Protein AF-A0A9W7FWW0-F1 (afdb_monomer_lite)

Sequence (247 aa):
SVRSSNPVSAFAKETQTLEAVELGQTMKAYEIFCKKDTPRSVEALRDRLKAEGADTRTQPPWTAEDEAALLEGVKAYGKDFATIREKCNLANRTESALVNRLRIIRKAEGADTHTQPPWTAEDEAALLEGVKAYGKDFATIREKCNLANRTEGALDKRLRTIRKAEGADTHTQPPWTAEDEAALLEGVKAHGRDFATIREKCNLANRTEGALREHFRQYEQQLRAAEPLKITESKNGRKVKTPSKFR

Organism: NCBI:txid722753

pLDDT: mean 76.87, std 18.89, range [39.78, 96.94]

Secondary structure (DSSP, 8-state):
------THHHHHHHHHHHHHHHHHHHHHHHHHHHHH----SHHHHHHHHHHTT--TT-PPPPPHHHHHHHHHHHHHHTT-HHHHHHHTT-TTS-HHHHHHHHHHHHHHTT--TT-PPPPPHHHHHHHHHHHHHHTT-HHHHHHHTT-TTS-HHHHHHHHHHHHHHTTTT---PPPPPHHHHHHHHHHHHHHTT-HHHHHHHTT-TTS-HHHHHHHHHHHHHHHHHHS-------TTS-----PPPP-

Structure (mmCIF, N/CA/C/O backbone):
data_AF-A0A9W7FWW0-F1
#
_entry.id   AF-A0A9W7FWW0-F1
#
loop_
_atom_site.group_PDB
_atom_site.id
_atom_site.type_symbol
_atom_site.label_atom_id
_atom_site.label_alt_id
_atom_site.label_comp_id
_atom_site.label_asym_id
_atom_site.label_entity_id
_atom_site.label_seq_id
_atom_site.pdbx_PDB_ins_code
_atom_site.Cartn_x
_atom_site.Cartn_y
_atom_site.Cartn_z
_atom_site.occupancy
_atom_site.B_iso_or_equiv
_atom_site.auth_seq_id
_atom_site.auth_comp_id
_atom_site.auth_asym_id
_atom_site.auth_atom_id
_atom_site.pdbx_PDB_model_num
ATOM 1 N N . SER A 1 1 ? -84.100 -25.876 -30.155 1.00 44.06 1 SER A N 1
ATOM 2 C CA . SER A 1 1 ? -82.664 -25.634 -30.394 1.00 44.06 1 SER A CA 1
ATOM 3 C C . SER A 1 1 ? -82.267 -24.393 -29.611 1.00 44.06 1 SER A C 1
ATOM 5 O O . SER A 1 1 ? -82.568 -23.293 -30.051 1.00 44.06 1 SER A O 1
ATOM 7 N N . VAL A 1 2 ? -81.738 -24.552 -28.393 1.00 39.78 2 VAL A N 1
ATOM 8 C CA . VAL A 1 2 ? -81.373 -23.425 -27.514 1.00 39.78 2 VAL A CA 1
ATOM 9 C C . VAL A 1 2 ? -79.854 -23.420 -27.389 1.00 39.78 2 VAL A C 1
ATOM 11 O O . VAL A 1 2 ? -79.272 -24.335 -26.812 1.00 39.78 2 VAL A O 1
ATOM 14 N N . ARG A 1 3 ? -79.210 -22.424 -28.009 1.00 46.12 3 ARG A N 1
ATOM 15 C CA . ARG A 1 3 ? -77.765 -22.194 -27.910 1.00 46.12 3 ARG A CA 1
ATOM 16 C C . ARG A 1 3 ? -77.460 -21.611 -26.531 1.00 46.12 3 ARG A C 1
ATOM 18 O O . ARG A 1 3 ? -77.860 -20.494 -26.226 1.00 46.12 3 ARG A O 1
ATOM 25 N N . SER A 1 4 ? -76.761 -22.398 -25.720 1.00 43.84 4 SER A N 1
ATOM 26 C CA . SER A 1 4 ? -76.124 -21.968 -24.477 1.00 43.84 4 SER A CA 1
ATOM 27 C C . SER A 1 4 ? -74.943 -21.052 -24.817 1.00 43.84 4 SER A C 1
ATOM 29 O O . SER A 1 4 ? -73.954 -21.492 -25.404 1.00 43.84 4 SER A O 1
ATOM 31 N N . SER A 1 5 ? -75.071 -19.764 -24.498 1.00 54.75 5 SER A N 1
ATOM 32 C CA . SER A 1 5 ? -73.968 -18.802 -24.538 1.00 54.75 5 SER A CA 1
ATOM 33 C C . SER A 1 5 ? -73.211 -18.890 -23.217 1.00 54.75 5 SER A C 1
ATOM 35 O O . SER A 1 5 ? -73.767 -18.605 -22.161 1.00 54.75 5 SER A O 1
ATOM 37 N N . ASN A 1 6 ? -71.958 -19.331 -23.286 1.00 48.44 6 ASN A N 1
ATOM 38 C CA . ASN A 1 6 ? -71.120 -19.640 -22.132 1.00 48.44 6 ASN A CA 1
ATOM 39 C C . ASN A 1 6 ? -70.490 -18.339 -21.563 1.00 48.44 6 ASN A C 1
ATOM 41 O O . ASN A 1 6 ? -69.655 -17.734 -22.242 1.00 48.44 6 ASN A O 1
ATOM 45 N N . PRO A 1 7 ? -70.861 -17.874 -20.353 1.00 53.06 7 PRO A N 1
ATOM 46 C CA . PRO A 1 7 ? -70.502 -16.542 -19.840 1.00 53.06 7 PRO A CA 1
ATOM 47 C C . PRO A 1 7 ? -69.049 -16.410 -19.345 1.00 53.06 7 PRO A C 1
ATOM 49 O O . PRO A 1 7 ? -68.573 -15.304 -19.101 1.00 53.06 7 PRO A O 1
ATOM 52 N N . VAL A 1 8 ? -68.305 -17.514 -19.243 1.00 50.22 8 VAL A N 1
ATOM 53 C CA . VAL A 1 8 ? -66.934 -17.530 -18.694 1.00 50.22 8 VAL A CA 1
ATOM 54 C C . VAL A 1 8 ? -65.907 -16.894 -19.650 1.00 50.22 8 VAL A C 1
ATOM 56 O O . VAL A 1 8 ? -64.879 -16.381 -19.218 1.00 50.22 8 VAL A O 1
ATOM 59 N N . SER A 1 9 ? -66.194 -16.846 -20.957 1.00 54.22 9 SER A N 1
ATOM 60 C CA . SER A 1 9 ? -65.271 -16.286 -21.960 1.00 54.22 9 SER A CA 1
ATOM 61 C C . SER A 1 9 ? -65.188 -14.753 -21.955 1.00 54.22 9 SER A C 1
ATOM 63 O O . SER A 1 9 ? -64.231 -14.218 -22.518 1.00 54.22 9 SER A O 1
ATOM 65 N N . ALA A 1 10 ? -66.179 -14.045 -21.408 1.00 51.38 10 ALA A N 1
ATOM 66 C CA . ALA A 1 10 ? -66.206 -12.581 -21.432 1.00 51.38 10 ALA A CA 1
ATOM 67 C C . ALA A 1 10 ? -65.317 -11.986 -20.326 1.00 51.38 10 ALA A C 1
ATOM 69 O O . ALA A 1 10 ? -64.488 -11.125 -20.608 1.00 51.38 10 ALA A O 1
ATOM 70 N N . PHE A 1 11 ? -65.391 -12.541 -19.113 1.00 45.25 11 PHE A N 1
ATOM 71 C CA . PHE A 1 11 ? -64.618 -12.076 -17.955 1.00 45.25 11 PHE A CA 1
ATOM 72 C C . PHE A 1 11 ? -63.101 -12.246 -18.119 1.00 45.25 11 PHE A C 1
ATOM 74 O O . PHE A 1 11 ? -62.342 -11.361 -17.740 1.00 45.25 11 PHE A O 1
ATOM 81 N N . ALA A 1 12 ? -62.645 -13.343 -18.734 1.00 49.69 12 ALA A N 1
ATOM 82 C CA . ALA A 1 12 ? -61.213 -13.578 -18.952 1.00 49.69 12 ALA A CA 1
ATOM 83 C C . ALA A 1 12 ? -60.585 -12.622 -19.986 1.00 49.69 12 ALA A C 1
ATOM 85 O O . ALA A 1 12 ? -59.380 -12.378 -19.957 1.00 49.69 12 ALA A O 1
ATOM 86 N N . LYS A 1 13 ? -61.389 -12.078 -20.910 1.00 50.12 13 LYS A N 1
ATOM 87 C CA . LYS A 1 13 ? -60.916 -11.084 -21.884 1.00 50.12 13 LYS A CA 1
ATOM 88 C C . LYS A 1 13 ? -60.823 -9.693 -21.261 1.00 50.12 13 LYS A C 1
ATOM 90 O O . LYS A 1 13 ? -59.904 -8.955 -21.590 1.00 50.12 13 LYS A O 1
ATOM 95 N N . GLU A 1 14 ? -61.730 -9.367 -20.345 1.00 49.19 14 GLU A N 1
ATOM 96 C CA . GLU A 1 14 ? -61.769 -8.073 -19.659 1.00 49.19 14 GLU A CA 1
ATOM 97 C C . GLU A 1 14 ? -60.595 -7.901 -18.675 1.00 49.19 14 GLU A C 1
ATOM 99 O O . GLU A 1 14 ? -59.970 -6.839 -18.629 1.00 49.19 14 GLU A O 1
ATOM 104 N N . THR A 1 15 ? -60.202 -8.968 -17.970 1.00 50.28 15 THR A N 1
ATOM 105 C CA . THR A 1 15 ? -59.041 -8.942 -17.062 1.00 50.28 15 THR A CA 1
ATOM 106 C C . THR A 1 15 ? -57.708 -8.825 -17.805 1.00 50.28 15 THR A C 1
ATOM 108 O O . THR A 1 15 ? -56.873 -8.009 -17.419 1.00 50.28 15 THR A O 1
ATOM 111 N N . GLN A 1 16 ? -57.528 -9.532 -18.929 1.00 48.66 16 GLN A N 1
ATOM 112 C CA . GLN A 1 16 ? -56.329 -9.384 -19.770 1.00 48.66 16 GLN A CA 1
ATOM 113 C C . GLN A 1 16 ? -56.185 -7.974 -20.360 1.00 48.66 16 GLN A C 1
ATOM 115 O O . GLN A 1 16 ? -55.068 -7.486 -20.533 1.00 48.66 16 GLN A O 1
ATOM 120 N N . THR A 1 17 ? -57.297 -7.295 -20.662 1.00 53.25 17 THR A N 1
ATOM 121 C CA . THR A 1 17 ? -57.245 -5.921 -21.176 1.00 53.25 17 THR A CA 1
ATOM 122 C C . THR A 1 17 ? -56.884 -4.889 -20.110 1.00 53.25 17 THR A C 1
ATOM 124 O O . THR A 1 17 ? -56.209 -3.915 -20.437 1.00 53.25 17 THR A O 1
ATOM 127 N N . LEU A 1 18 ? -57.268 -5.097 -18.846 1.00 49.38 18 LEU A N 1
ATOM 128 C CA . LEU A 1 18 ? -56.938 -4.178 -17.749 1.00 49.38 18 LEU A CA 1
ATOM 129 C C . LEU A 1 18 ? -55.457 -4.269 -17.348 1.00 49.38 18 LEU A C 1
ATOM 131 O O . LEU A 1 18 ? -54.797 -3.235 -17.250 1.00 49.38 18 LEU A O 1
ATOM 135 N N . GLU A 1 19 ? -54.902 -5.481 -17.243 1.00 56.16 19 GLU A N 1
ATOM 136 C CA . GLU A 1 19 ? -53.471 -5.676 -16.958 1.00 56.16 19 GLU A CA 1
ATOM 137 C C . GLU A 1 19 ? -52.578 -5.095 -18.069 1.00 56.16 19 GLU A C 1
ATOM 139 O O . GLU A 1 19 ? -51.555 -4.469 -17.792 1.00 56.16 19 GLU A O 1
ATOM 144 N N . ALA A 1 20 ? -52.983 -5.216 -19.339 1.00 54.00 20 ALA A N 1
ATOM 145 C CA . ALA A 1 20 ? -52.242 -4.644 -20.465 1.00 54.00 20 ALA A CA 1
ATOM 146 C C . ALA A 1 20 ? -52.258 -3.101 -20.481 1.00 54.00 20 ALA A C 1
ATOM 148 O O . ALA A 1 20 ? -51.288 -2.473 -20.919 1.00 54.00 20 ALA A O 1
ATOM 149 N N . VAL A 1 21 ? -53.334 -2.473 -19.992 1.00 56.44 21 VAL A N 1
ATOM 150 C CA . VAL A 1 21 ? -53.441 -1.009 -19.887 1.00 56.44 21 VAL A CA 1
ATOM 151 C C . VAL A 1 21 ? -52.584 -0.476 -18.736 1.00 56.44 21 VAL A C 1
ATOM 153 O O . VAL A 1 21 ? -51.873 0.511 -18.937 1.00 56.44 21 VAL A O 1
ATOM 156 N N . GLU A 1 22 ? -52.558 -1.143 -17.579 1.00 56.53 22 GLU A N 1
ATOM 157 C CA . GLU A 1 22 ? -51.654 -0.786 -16.474 1.00 56.53 22 GLU A CA 1
ATOM 158 C C . GLU A 1 22 ? -50.179 -0.997 -16.845 1.00 56.53 22 GLU A C 1
ATOM 160 O O . GLU A 1 22 ? -49.341 -0.125 -16.587 1.00 56.53 22 GLU A O 1
ATOM 165 N N . LEU A 1 23 ? -49.844 -2.087 -17.546 1.00 52.16 23 LEU A N 1
ATOM 166 C CA . LEU A 1 23 ? -48.480 -2.314 -18.035 1.00 52.16 23 LEU A CA 1
ATOM 167 C C . LEU A 1 23 ? -48.062 -1.248 -19.068 1.00 52.16 23 LEU A C 1
ATOM 169 O O . LEU A 1 23 ? -46.930 -0.768 -19.072 1.00 52.16 23 LEU A O 1
ATOM 173 N N . GLY A 1 24 ? -48.990 -0.819 -19.928 1.00 52.41 24 GLY A N 1
ATOM 174 C CA . GLY A 1 24 ? -48.755 0.247 -20.903 1.00 52.41 24 GLY A CA 1
ATOM 175 C C . GLY A 1 24 ? -48.581 1.634 -20.271 1.00 52.41 24 GLY A C 1
ATOM 176 O O . GLY A 1 24 ? -47.770 2.436 -20.745 1.00 52.41 24 GLY A O 1
ATOM 177 N N . GLN A 1 25 ? -49.311 1.929 -19.192 1.00 56.41 25 GLN A N 1
ATOM 178 C CA . GLN A 1 25 ? -49.183 3.185 -18.445 1.00 56.41 25 GLN A CA 1
ATOM 179 C C . GLN A 1 25 ? -47.896 3.227 -17.612 1.00 56.41 25 GLN A C 1
ATOM 181 O O . GLN A 1 25 ? -47.203 4.247 -17.616 1.00 56.41 25 GLN A O 1
ATOM 186 N N . THR A 1 26 ? -47.519 2.115 -16.977 1.00 56.50 26 THR A N 1
ATOM 187 C CA . THR A 1 26 ? -46.261 1.995 -16.220 1.00 56.50 26 THR A CA 1
ATOM 188 C C . THR A 1 26 ? -45.039 2.068 -17.133 1.00 56.50 26 THR A C 1
ATOM 190 O O . THR A 1 26 ? -44.098 2.799 -16.829 1.00 56.50 26 THR A O 1
ATOM 193 N N . MET A 1 27 ? -45.079 1.431 -18.308 1.00 54.38 27 MET A N 1
ATOM 194 C CA . MET A 1 27 ? -44.017 1.536 -19.316 1.00 54.38 27 MET A CA 1
ATOM 195 C C . MET A 1 27 ? -43.871 2.960 -19.863 1.00 54.38 27 MET A C 1
ATOM 197 O O . MET A 1 27 ? -42.748 3.440 -19.993 1.00 54.38 27 MET A O 1
ATOM 201 N N . LYS A 1 28 ? -44.972 3.685 -20.123 1.00 56.28 28 LYS A N 1
ATOM 202 C CA . LYS A 1 28 ? -44.910 5.102 -20.536 1.00 56.28 28 LYS A CA 1
ATOM 203 C C . LYS A 1 28 ? -44.373 6.011 -19.429 1.00 56.28 28 LYS A C 1
ATOM 205 O O . LYS A 1 28 ? -43.606 6.923 -19.726 1.00 56.28 28 LYS A O 1
ATOM 210 N N . ALA A 1 29 ? -44.725 5.762 -18.167 1.00 52.25 29 ALA A N 1
ATOM 211 C CA . ALA A 1 29 ? -44.153 6.484 -17.032 1.00 52.25 29 ALA A CA 1
ATOM 212 C C . ALA A 1 29 ? -42.642 6.219 -16.897 1.00 52.25 29 ALA A C 1
ATOM 214 O O . ALA A 1 29 ? -41.872 7.160 -16.707 1.00 52.25 29 ALA A O 1
ATOM 215 N N . TYR A 1 30 ? -42.209 4.969 -17.093 1.00 49.16 30 TYR A N 1
ATOM 216 C CA . TYR A 1 30 ? -40.797 4.583 -17.091 1.00 49.16 30 TYR A CA 1
ATOM 217 C C . TYR A 1 30 ? -40.032 5.197 -18.273 1.00 49.16 30 TYR A C 1
ATOM 219 O O . TYR A 1 30 ? -38.926 5.701 -18.109 1.00 49.16 30 TYR A O 1
ATOM 227 N N . GLU A 1 31 ? -40.639 5.259 -19.460 1.00 51.91 31 GLU A N 1
ATOM 228 C CA . GLU A 1 31 ? -40.035 5.886 -20.638 1.00 51.91 31 GLU A CA 1
ATOM 229 C C . GLU A 1 31 ? -39.907 7.411 -20.487 1.00 51.91 31 GLU A C 1
ATOM 231 O O . GLU A 1 31 ? -38.919 7.997 -20.927 1.00 51.91 31 GLU A O 1
ATOM 236 N N . ILE A 1 32 ? -40.874 8.064 -19.831 1.00 53.66 32 ILE A N 1
ATOM 237 C CA . ILE A 1 32 ? -40.813 9.493 -19.487 1.00 53.66 32 ILE A CA 1
ATOM 238 C C . ILE A 1 32 ? -39.744 9.748 -18.415 1.00 53.66 32 ILE A C 1
ATOM 240 O O . ILE A 1 32 ? -38.994 10.716 -18.542 1.00 53.66 32 ILE A O 1
ATOM 244 N N . PHE A 1 33 ? -39.628 8.872 -17.412 1.00 46.28 33 PHE A N 1
ATOM 245 C CA . PHE A 1 33 ? -38.584 8.922 -16.386 1.00 46.28 33 PHE A CA 1
ATOM 246 C C . PHE A 1 33 ? -37.187 8.766 -17.009 1.00 46.28 33 PHE A C 1
ATOM 248 O O . PHE A 1 33 ? -36.323 9.622 -16.832 1.00 46.28 33 PHE A O 1
ATOM 255 N N . CYS A 1 34 ? -36.993 7.763 -17.867 1.00 53.69 34 CYS A N 1
ATOM 256 C CA . CYS A 1 34 ? -35.723 7.530 -18.551 1.00 53.69 34 CYS A CA 1
ATOM 257 C C . CYS A 1 34 ? -35.383 8.591 -19.613 1.00 53.69 34 CYS A C 1
ATOM 259 O O . CYS A 1 3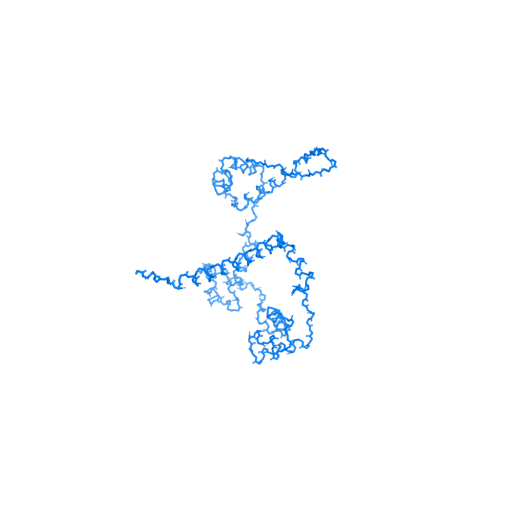4 ? -34.204 8.808 -19.880 1.00 53.69 34 CYS A O 1
ATOM 261 N N . LYS A 1 35 ? -36.367 9.264 -20.232 1.00 52.84 35 LYS A N 1
ATOM 262 C CA . LYS A 1 35 ? -36.116 10.336 -21.219 1.00 52.84 35 LYS A CA 1
ATOM 263 C C . LYS A 1 35 ? -35.897 11.714 -20.585 1.00 52.84 35 LYS A C 1
ATOM 265 O O . LYS A 1 35 ? -35.229 12.538 -21.209 1.00 52.84 35 LYS A O 1
ATOM 270 N N . LYS A 1 36 ? -36.432 11.984 -19.386 1.00 51.81 36 LYS A N 1
ATOM 271 C CA . LYS A 1 36 ? -36.223 13.261 -18.672 1.00 51.81 36 LYS A CA 1
ATOM 272 C C . LYS A 1 36 ? -34.999 13.257 -17.752 1.00 51.81 36 LYS A C 1
ATOM 274 O O . LYS A 1 36 ? -34.368 14.301 -17.631 1.00 51.81 36 LYS A O 1
ATOM 279 N N . ASP A 1 37 ? -34.618 12.112 -17.187 1.00 48.62 37 ASP A N 1
ATOM 280 C CA . ASP A 1 37 ? -33.530 12.006 -16.206 1.00 48.62 37 ASP A CA 1
ATOM 281 C C . ASP A 1 37 ? -32.353 11.151 -16.707 1.00 48.62 37 ASP A C 1
ATOM 283 O O . ASP A 1 37 ? -31.973 10.155 -16.097 1.00 48.62 37 ASP A O 1
ATOM 287 N N . THR A 1 38 ? -31.696 11.559 -17.800 1.00 54.00 38 THR A N 1
ATOM 288 C CA . THR A 1 38 ? -30.310 11.112 -18.034 1.00 54.00 38 THR A CA 1
ATOM 289 C C . THR A 1 38 ? -29.321 12.210 -17.655 1.00 54.00 38 THR A C 1
ATOM 291 O O . THR A 1 38 ? -28.926 12.993 -18.525 1.00 54.00 38 THR A O 1
ATOM 294 N N . PRO A 1 39 ? -28.831 12.268 -16.407 1.00 52.03 39 PRO A N 1
ATOM 295 C CA . PRO A 1 39 ? -27.533 12.870 -16.157 1.00 52.03 39 PRO A CA 1
ATOM 296 C C . PRO A 1 39 ? -26.486 11.959 -16.815 1.00 52.03 39 PRO A C 1
ATOM 298 O O . PRO A 1 39 ? -26.030 10.974 -16.247 1.00 52.03 39 PRO A O 1
ATOM 301 N N . ARG A 1 40 ? -26.135 12.249 -18.073 1.00 58.56 40 ARG A N 1
ATOM 302 C CA . ARG A 1 40 ? -25.165 11.449 -18.850 1.00 58.56 40 ARG A CA 1
ATOM 303 C C . ARG A 1 40 ? -23.717 11.600 -18.374 1.00 58.56 40 ARG A C 1
ATOM 305 O O . ARG A 1 40 ? -22.831 10.966 -18.935 1.00 58.56 40 ARG A O 1
ATOM 312 N N . SER A 1 41 ? -23.468 12.413 -17.352 1.00 66.88 41 SER A N 1
ATOM 313 C CA . SER A 1 41 ? -22.167 12.528 -16.701 1.00 66.88 41 SER A CA 1
ATOM 314 C C . SER A 1 41 ? -22.301 12.159 -15.226 1.00 66.88 41 SER A C 1
ATOM 316 O O . SER A 1 41 ? -23.212 12.622 -14.538 1.00 66.88 41 SER A O 1
ATOM 318 N N . VAL A 1 42 ? -21.347 11.369 -14.731 1.00 63.28 42 VAL A N 1
ATOM 319 C CA . VAL A 1 42 ? -21.146 11.100 -13.298 1.00 63.28 42 VAL A CA 1
ATOM 320 C C . VAL A 1 42 ? -21.026 12.407 -12.501 1.00 63.28 42 VAL A C 1
ATOM 322 O O . VAL A 1 42 ? -21.390 12.451 -11.328 1.00 63.28 42 VAL A O 1
ATOM 325 N N . GLU A 1 43 ? -20.563 13.487 -13.132 1.00 65.19 43 GLU A N 1
ATOM 326 C CA . GLU A 1 43 ? -20.489 14.824 -12.535 1.00 65.19 43 GLU A CA 1
ATOM 327 C C . GLU A 1 43 ? -21.880 15.432 -12.358 1.00 65.19 43 GLU A C 1
ATOM 329 O O . GLU A 1 43 ? -22.180 15.921 -11.279 1.00 65.19 43 GLU A O 1
ATOM 334 N N . ALA A 1 44 ? -22.776 15.295 -13.339 1.00 66.25 44 ALA A N 1
ATOM 335 C CA . ALA A 1 44 ? -24.149 15.794 -13.230 1.00 66.25 44 ALA A CA 1
ATOM 336 C C . ALA A 1 44 ? -24.959 15.045 -12.156 1.00 66.25 44 ALA A C 1
ATOM 338 O O . ALA A 1 44 ? -25.757 15.655 -11.448 1.00 66.25 44 ALA A O 1
ATOM 339 N N . LEU A 1 45 ? -24.718 13.738 -11.986 1.00 64.56 45 LEU A N 1
ATOM 340 C CA . LEU A 1 45 ? -25.254 12.977 -10.850 1.00 64.56 45 LEU A CA 1
ATOM 341 C C . LEU A 1 45 ? -24.699 13.492 -9.521 1.00 64.56 45 LEU A C 1
ATOM 343 O O . LEU A 1 45 ? -25.455 13.697 -8.577 1.00 64.56 45 LEU A O 1
ATOM 347 N N . ARG A 1 46 ? -23.385 13.727 -9.447 1.00 61.81 46 ARG A N 1
ATOM 348 C CA . ARG A 1 46 ? -22.718 14.241 -8.244 1.00 61.81 46 ARG A CA 1
ATOM 349 C C . ARG A 1 46 ? -23.214 15.637 -7.865 1.00 61.81 46 ARG A C 1
ATOM 351 O O . ARG A 1 46 ? -23.419 15.894 -6.684 1.00 61.81 46 ARG A O 1
ATOM 358 N N . ASP A 1 47 ? -23.409 16.513 -8.839 1.00 70.19 47 ASP A N 1
ATOM 359 C CA . ASP A 1 47 ? -23.867 17.883 -8.621 1.00 70.19 47 ASP A CA 1
ATOM 360 C C . ASP A 1 47 ? -25.348 17.926 -8.238 1.00 70.19 47 ASP A C 1
ATOM 362 O O . ASP A 1 47 ? -25.729 18.709 -7.371 1.00 70.19 47 ASP A O 1
ATOM 366 N N . ARG A 1 48 ? -26.170 17.023 -8.789 1.00 66.25 48 ARG A N 1
ATOM 367 C CA . ARG A 1 48 ? -27.554 16.829 -8.344 1.00 66.25 48 ARG A CA 1
ATOM 368 C C . ARG A 1 48 ? -27.623 16.300 -6.911 1.00 66.25 48 ARG A C 1
ATOM 370 O O . ARG A 1 48 ? -28.329 16.887 -6.104 1.00 66.25 48 ARG A O 1
ATOM 377 N N . LEU A 1 49 ? -26.830 15.282 -6.563 1.00 62.72 49 LEU A N 1
ATOM 378 C CA . LEU A 1 49 ? -26.728 14.785 -5.182 1.00 62.72 49 LEU A CA 1
ATOM 379 C C . LEU A 1 49 ? -26.268 15.880 -4.206 1.00 62.72 49 LEU A C 1
ATOM 381 O O . LEU A 1 49 ? -26.777 15.957 -3.093 1.00 62.72 49 LEU A O 1
ATOM 385 N N . LYS A 1 50 ? -25.347 16.759 -4.623 1.00 63.84 50 LYS A N 1
ATOM 386 C CA . LYS A 1 50 ? -24.952 17.941 -3.840 1.00 63.84 50 LYS A CA 1
ATOM 387 C C . LYS A 1 50 ? -26.090 18.948 -3.681 1.00 63.84 50 LYS A C 1
ATOM 389 O O . LYS A 1 50 ? -26.298 19.445 -2.579 1.00 63.84 50 LYS A O 1
ATOM 394 N N . ALA A 1 51 ? -26.812 19.253 -4.759 1.00 63.72 51 ALA A N 1
ATOM 395 C CA . ALA A 1 51 ? -27.923 20.205 -4.753 1.00 63.72 51 ALA A CA 1
ATOM 396 C C . ALA A 1 51 ? -29.130 19.700 -3.943 1.00 63.72 51 ALA A C 1
ATOM 398 O O . ALA A 1 51 ? -29.806 20.489 -3.292 1.00 63.72 51 ALA A O 1
ATOM 399 N N . GLU A 1 52 ? -29.359 18.387 -3.932 1.00 65.56 52 GLU A N 1
ATOM 400 C CA . GLU A 1 52 ? -30.384 17.708 -3.129 1.00 65.56 52 GLU A CA 1
ATOM 401 C C . GLU A 1 52 ? -29.953 17.515 -1.656 1.00 65.56 52 GLU A C 1
ATOM 403 O O . GLU A 1 52 ? -30.664 16.884 -0.879 1.00 65.56 52 GLU A O 1
ATOM 408 N N . GLY A 1 53 ? -28.798 18.062 -1.246 1.00 51.75 53 GLY A N 1
ATOM 409 C CA . GLY A 1 53 ? -28.305 17.999 0.137 1.00 51.75 53 GLY A CA 1
ATOM 410 C C . GLY A 1 53 ? -27.788 16.620 0.562 1.00 51.75 53 GLY A C 1
ATOM 411 O O . GLY A 1 53 ? -27.452 16.415 1.725 1.00 51.75 53 GLY A O 1
ATOM 412 N N . ALA A 1 54 ? -27.677 15.681 -0.376 1.00 52.22 54 ALA A N 1
ATOM 413 C CA . ALA A 1 54 ? -27.191 14.324 -0.167 1.00 52.22 54 ALA A CA 1
ATOM 414 C C . ALA A 1 54 ? -25.670 14.200 -0.394 1.00 52.22 54 ALA A C 1
ATOM 416 O O . ALA A 1 54 ? -25.174 13.121 -0.732 1.00 52.22 54 ALA A O 1
ATOM 417 N N . ASP A 1 55 ? -24.895 15.279 -0.207 1.00 50.81 55 ASP A N 1
ATOM 418 C CA . ASP A 1 55 ? -23.437 15.155 -0.146 1.00 50.81 55 ASP A CA 1
ATOM 419 C C . ASP A 1 55 ? -23.039 14.562 1.209 1.00 50.81 55 ASP A C 1
ATOM 421 O O . ASP A 1 55 ? -22.741 15.250 2.184 1.00 50.81 55 ASP A O 1
ATOM 425 N N . THR A 1 56 ? -23.007 13.233 1.265 1.00 52.88 56 THR A N 1
ATOM 426 C CA . THR A 1 56 ? -22.562 12.459 2.429 1.00 52.88 56 THR A CA 1
ATOM 427 C C . THR A 1 56 ? -21.098 12.726 2.815 1.00 52.88 56 THR A C 1
ATOM 429 O O . THR A 1 56 ? -20.599 12.110 3.761 1.00 52.88 56 THR A O 1
ATOM 432 N N . ARG A 1 57 ? -20.370 13.583 2.077 1.00 56.88 57 ARG A N 1
ATOM 433 C CA . ARG A 1 57 ? -18.956 13.909 2.316 1.00 56.88 57 ARG A CA 1
ATOM 434 C C . ARG A 1 57 ? -18.728 15.028 3.323 1.00 56.88 57 ARG A C 1
ATOM 436 O O . ARG A 1 57 ? -17.660 15.039 3.930 1.00 56.88 57 ARG A O 1
ATOM 443 N N . THR A 1 58 ? -19.681 15.927 3.552 1.00 63.28 58 THR A N 1
ATOM 444 C CA . THR A 1 58 ? -19.567 16.941 4.615 1.00 63.28 58 THR A CA 1
ATOM 445 C C . THR A 1 58 ? -20.111 16.383 5.919 1.00 63.28 58 THR A C 1
ATOM 447 O O . THR A 1 58 ? -21.120 16.826 6.456 1.00 63.28 58 THR A O 1
ATOM 450 N N . GLN A 1 59 ? -19.437 15.347 6.411 1.00 70.19 59 GLN A N 1
ATOM 451 C CA . GLN A 1 59 ? -19.630 14.865 7.770 1.00 70.19 59 GLN A CA 1
ATOM 452 C C . GLN A 1 59 ? -19.251 15.992 8.747 1.00 70.19 59 GLN A C 1
ATOM 454 O O . GLN A 1 59 ? -18.218 16.633 8.530 1.00 70.19 59 GLN A O 1
ATOM 459 N N . PRO A 1 60 ? -20.039 16.248 9.808 1.00 80.44 60 PRO A N 1
ATOM 460 C CA . PRO A 1 60 ? -19.698 17.277 10.789 1.00 80.44 60 PRO A CA 1
ATOM 461 C C . PRO A 1 60 ? -18.316 17.002 11.416 1.00 80.44 60 PRO A C 1
ATOM 463 O O . PRO A 1 60 ? -17.852 15.862 11.411 1.00 80.44 60 PRO A O 1
ATOM 466 N N . PRO A 1 61 ? -17.600 17.997 11.954 1.00 89.25 61 PRO A N 1
ATOM 467 C CA . PRO A 1 61 ? -16.370 17.725 12.702 1.00 89.25 61 PRO A CA 1
ATOM 468 C C . PRO A 1 61 ? -16.657 16.779 13.881 1.00 89.25 61 PRO A C 1
ATOM 470 O O . PRO A 1 61 ? -17.770 16.766 14.399 1.00 89.25 61 PRO A O 1
ATOM 473 N N . TRP A 1 62 ? -15.693 15.938 14.261 1.00 92.75 62 TRP A N 1
ATOM 474 C CA . TRP A 1 62 ? -15.827 15.062 15.434 1.00 92.75 62 TRP A CA 1
ATOM 475 C C . TRP A 1 62 ? -15.777 15.891 16.713 1.00 92.75 62 TRP A C 1
ATOM 477 O O . TRP A 1 62 ? -14.871 16.709 16.875 1.00 92.75 62 TRP A O 1
ATOM 487 N N . THR A 1 63 ? -16.744 15.677 17.600 1.00 94.12 63 THR A N 1
ATOM 488 C CA . THR A 1 63 ? -16.775 16.290 18.932 1.00 94.12 63 THR A CA 1
ATOM 489 C C . THR A 1 63 ? -16.252 15.311 19.986 1.00 94.12 63 THR A C 1
ATOM 491 O O . THR A 1 63 ? -16.172 14.106 19.751 1.00 94.12 63 THR A O 1
ATOM 494 N N . ALA A 1 64 ? -15.913 15.819 21.174 1.00 92.62 64 ALA A N 1
ATOM 495 C CA . ALA A 1 64 ? -15.543 14.963 22.303 1.00 92.62 64 ALA A CA 1
ATOM 496 C C . ALA A 1 64 ? -16.703 14.045 22.739 1.00 92.62 64 ALA A C 1
ATOM 498 O O . ALA A 1 64 ? -16.472 12.911 23.148 1.00 92.62 64 ALA A O 1
ATOM 499 N N . GLU A 1 65 ? -17.948 14.514 22.606 1.00 93.56 65 GLU A N 1
ATOM 500 C CA . GLU A 1 65 ? -19.153 13.725 22.884 1.00 93.56 65 GLU A CA 1
ATOM 501 C C . GLU A 1 65 ? -19.305 12.566 21.894 1.00 93.56 65 GLU A C 1
ATOM 503 O O . GLU A 1 65 ? -19.546 11.435 22.313 1.00 93.56 65 GLU A O 1
ATOM 508 N N . ASP A 1 66 ? -19.084 12.820 20.598 1.00 94.62 66 ASP A N 1
ATOM 509 C CA . ASP A 1 66 ? -19.120 11.779 19.565 1.00 94.62 66 ASP A CA 1
ATOM 510 C C . ASP A 1 66 ? -18.088 10.675 19.856 1.00 94.62 66 ASP A C 1
ATOM 512 O O . ASP A 1 66 ? -18.342 9.487 19.651 1.00 94.62 66 ASP A O 1
ATOM 516 N N . GLU A 1 67 ? -16.896 11.060 20.317 1.00 95.06 67 GLU A N 1
ATOM 517 C CA . GLU A 1 67 ? -15.820 10.123 20.645 1.00 95.06 67 GLU A CA 1
ATOM 518 C C . GLU A 1 67 ? -16.113 9.313 21.898 1.00 95.06 67 GLU A C 1
ATOM 520 O O . GLU A 1 67 ? -15.906 8.098 21.889 1.00 95.06 67 GLU A O 1
ATOM 525 N N . ALA A 1 68 ? -16.629 9.957 22.945 1.00 95.06 68 ALA A N 1
ATOM 526 C CA . ALA A 1 68 ? -17.065 9.273 24.154 1.00 95.06 68 ALA A CA 1
ATOM 527 C C . ALA A 1 68 ? -18.163 8.250 23.827 1.00 95.06 68 ALA A C 1
ATOM 529 O O . ALA A 1 68 ? -18.041 7.080 24.192 1.00 95.06 68 ALA A O 1
ATOM 530 N N . ALA A 1 69 ? -19.168 8.651 23.043 1.00 96.12 69 ALA A N 1
ATOM 531 C CA . ALA A 1 69 ? -20.245 7.773 22.600 1.00 96.12 69 ALA A CA 1
ATOM 532 C C . ALA A 1 69 ? -19.734 6.605 21.740 1.00 96.12 69 ALA A C 1
ATOM 534 O O . ALA A 1 69 ? -20.185 5.468 21.896 1.00 96.12 69 ALA A O 1
ATOM 535 N N . LEU A 1 70 ? -18.757 6.850 20.858 1.00 96.94 70 LEU A N 1
ATOM 536 C CA . LEU A 1 70 ? -18.116 5.802 20.065 1.00 96.94 70 LEU A CA 1
ATOM 537 C C . LEU A 1 70 ? -17.356 4.808 20.952 1.00 96.94 70 LEU A C 1
ATOM 539 O O . LEU A 1 70 ? -17.474 3.601 20.748 1.00 96.94 70 LEU A O 1
ATOM 543 N N . LEU A 1 71 ? -16.576 5.285 21.924 1.00 95.62 71 LEU A N 1
ATOM 544 C CA . LEU A 1 71 ? -15.803 4.428 22.827 1.00 95.62 71 LEU A CA 1
ATOM 545 C C . LEU A 1 71 ? -16.709 3.598 23.743 1.00 95.62 71 LEU A C 1
ATOM 547 O O . LEU A 1 71 ? -16.486 2.393 23.889 1.00 95.62 71 LEU A O 1
ATOM 551 N N . GLU A 1 72 ? -17.756 4.201 24.307 1.00 96.31 72 GLU A N 1
ATOM 552 C CA . GLU A 1 72 ? -18.767 3.483 25.088 1.00 96.31 72 GLU A CA 1
ATOM 553 C C . GLU A 1 72 ? -19.523 2.465 24.234 1.00 96.31 72 GLU A C 1
ATOM 555 O O . GLU A 1 72 ? -19.689 1.314 24.643 1.00 96.31 72 GLU A O 1
ATOM 560 N N . GLY A 1 73 ? -19.905 2.844 23.013 1.00 96.62 73 GLY A N 1
ATOM 561 C CA . GLY A 1 73 ? -20.538 1.945 22.057 1.00 96.62 73 GLY A CA 1
ATOM 562 C C . GLY A 1 73 ? -19.653 0.749 21.711 1.00 96.62 73 GLY A C 1
ATOM 563 O O . GLY A 1 73 ? -20.120 -0.387 21.727 1.00 96.62 73 GLY A O 1
ATOM 564 N N . VAL A 1 74 ? -18.358 0.967 21.472 1.00 96.38 74 VAL A N 1
ATOM 565 C CA . VAL A 1 74 ? -17.390 -0.117 21.229 1.00 96.38 74 VAL A CA 1
ATOM 566 C C . VAL A 1 74 ? -17.229 -1.009 22.461 1.00 96.38 74 VAL A C 1
ATOM 568 O O . VAL A 1 74 ? -17.079 -2.223 22.324 1.00 96.38 74 VAL A O 1
ATOM 571 N N . LYS A 1 75 ? -17.289 -0.441 23.670 1.00 96.12 75 LYS A N 1
ATOM 572 C CA . LYS A 1 75 ? -17.244 -1.205 24.923 1.00 96.12 75 LYS A CA 1
ATOM 573 C C . LYS A 1 75 ? -18.497 -2.070 25.119 1.00 96.12 75 LYS A C 1
ATOM 575 O O . LYS A 1 75 ? -18.373 -3.190 25.603 1.00 96.12 75 LYS A O 1
ATOM 580 N N . ALA A 1 76 ? -19.675 -1.572 24.741 1.00 96.44 76 ALA A N 1
ATOM 581 C CA . ALA A 1 76 ? -20.953 -2.267 24.910 1.00 96.44 76 ALA A CA 1
ATOM 582 C C . ALA A 1 76 ? -21.261 -3.280 23.791 1.00 96.44 76 ALA A C 1
ATOM 584 O O . ALA A 1 76 ? -21.764 -4.367 24.065 1.00 96.44 76 ALA A O 1
ATOM 585 N N . TYR A 1 77 ? -20.956 -2.934 22.538 1.00 96.25 77 TYR A N 1
ATOM 586 C CA . TYR A 1 77 ? -21.382 -3.670 21.338 1.00 96.25 77 TYR A CA 1
ATOM 587 C C . TYR A 1 77 ? -20.208 -4.206 20.495 1.00 96.25 77 TYR A C 1
ATOM 589 O O . TYR A 1 77 ? -20.405 -4.806 19.437 1.00 96.25 77 TYR A O 1
ATOM 597 N N . GLY A 1 78 ? -18.962 -4.011 20.932 1.00 94.31 78 GLY A N 1
ATOM 598 C CA . GLY A 1 78 ? -17.779 -4.512 20.236 1.00 94.31 78 GLY A CA 1
ATOM 599 C C . GLY A 1 78 ? -17.510 -3.793 18.910 1.00 94.31 78 GLY A C 1
ATOM 600 O O . GLY A 1 78 ? -17.300 -2.584 18.872 1.00 94.31 78 GLY A O 1
ATOM 601 N N . LYS A 1 79 ? -17.437 -4.552 17.808 1.00 93.31 79 LYS A N 1
ATOM 602 C CA . LYS A 1 79 ? -17.170 -4.030 16.449 1.00 93.31 79 LYS A CA 1
ATOM 603 C C . LYS A 1 79 ? -18.432 -3.940 15.580 1.00 93.31 79 LYS A C 1
ATOM 605 O O . LYS A 1 79 ? -18.317 -3.800 14.365 1.00 93.31 79 LYS A O 1
ATOM 610 N N . ASP A 1 80 ? -19.617 -4.034 16.178 1.00 95.88 80 ASP A N 1
ATOM 611 C CA . ASP A 1 80 ? -20.878 -3.842 15.465 1.00 95.88 80 ASP A CA 1
ATOM 612 C C . ASP A 1 80 ? -21.174 -2.343 15.294 1.00 95.88 80 ASP A C 1
ATOM 614 O O . ASP A 1 80 ? -21.929 -1.721 16.044 1.00 95.88 80 ASP A O 1
ATOM 618 N N . PHE A 1 81 ? -20.516 -1.741 14.304 1.00 95.69 81 PHE A N 1
ATOM 619 C CA . PHE A 1 81 ? -20.621 -0.309 14.032 1.00 95.69 81 PHE A CA 1
ATOM 620 C C . PHE A 1 81 ? -22.008 0.115 13.544 1.00 95.69 81 PHE A C 1
ATOM 622 O O . PHE A 1 81 ? -22.350 1.286 13.699 1.00 95.69 81 PHE A O 1
ATOM 629 N N . ALA A 1 82 ? -22.809 -0.803 12.998 1.00 94.56 82 ALA A N 1
ATOM 630 C CA . ALA A 1 82 ? -24.191 -0.518 12.633 1.00 94.56 82 ALA A CA 1
ATOM 631 C C . ALA A 1 82 ? -25.033 -0.287 13.897 1.00 94.56 82 ALA A C 1
ATOM 633 O O . ALA A 1 82 ? -25.676 0.757 14.024 1.00 94.56 82 ALA A O 1
ATOM 634 N N . THR A 1 83 ? -24.927 -1.192 14.875 1.00 95.19 83 THR A N 1
ATOM 635 C CA . THR A 1 83 ? -25.605 -1.048 16.172 1.00 95.19 83 THR A CA 1
ATOM 636 C C . THR A 1 83 ? -25.112 0.177 16.942 1.00 95.19 83 THR A C 1
ATOM 638 O O . THR A 1 83 ? -25.920 0.919 17.499 1.00 95.19 83 THR A O 1
ATOM 641 N N . ILE A 1 84 ? -23.800 0.442 16.948 1.00 96.62 84 ILE A N 1
ATOM 642 C CA . ILE A 1 84 ? -23.229 1.632 17.604 1.00 96.62 84 ILE A CA 1
ATOM 643 C C . ILE A 1 84 ? -23.766 2.913 16.959 1.00 96.62 84 ILE A C 1
ATOM 645 O O . ILE A 1 84 ? -24.162 3.839 17.664 1.00 96.62 84 ILE A O 1
ATOM 649 N N . ARG A 1 85 ? -23.822 2.967 15.623 1.00 94.62 85 ARG A N 1
ATOM 650 C CA . ARG A 1 85 ? -24.361 4.119 14.893 1.00 94.62 85 ARG A CA 1
ATOM 651 C C . ARG A 1 85 ? -25.786 4.446 15.339 1.00 94.62 85 ARG A C 1
ATOM 653 O O . ARG A 1 85 ? -26.097 5.608 15.587 1.00 94.62 85 ARG A O 1
ATOM 660 N N . GLU A 1 86 ? -26.633 3.426 15.421 1.00 93.31 86 GLU A N 1
ATOM 661 C CA . GLU A 1 86 ? -28.046 3.574 15.764 1.00 93.31 86 GLU A CA 1
ATOM 662 C C . GLU A 1 86 ? -28.254 3.922 17.243 1.00 93.31 86 GLU A C 1
ATOM 664 O O . GLU A 1 86 ? -29.021 4.826 17.565 1.00 93.31 86 GLU A O 1
ATOM 669 N N . LYS A 1 87 ? -27.551 3.233 18.149 1.00 93.38 87 LYS A N 1
ATOM 670 C CA . LYS A 1 87 ? -27.825 3.307 19.591 1.00 93.38 87 LYS A CA 1
ATOM 671 C C . LYS A 1 87 ? -27.018 4.358 20.345 1.00 93.38 87 LYS A C 1
ATOM 673 O O . LYS A 1 87 ? -27.420 4.734 21.440 1.00 93.38 87 LYS A O 1
ATOM 678 N N . CYS A 1 88 ? -25.907 4.839 19.790 1.00 91.44 88 CYS A N 1
ATOM 679 C CA . CYS A 1 88 ? -25.000 5.770 20.472 1.00 91.44 88 CYS A CA 1
ATOM 680 C C . CYS A 1 88 ? -25.089 7.202 19.926 1.00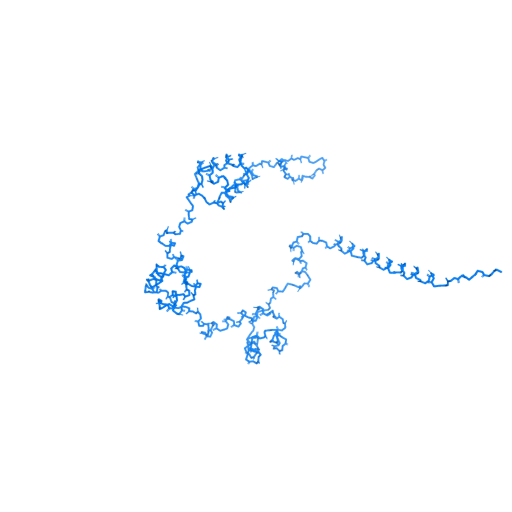 91.44 88 CYS A C 1
ATOM 682 O O . CYS A 1 88 ? -24.120 7.943 20.015 1.00 91.44 88 CYS A O 1
ATOM 684 N N . ASN A 1 89 ? -26.231 7.601 19.350 1.00 89.50 89 ASN A N 1
ATOM 685 C CA . ASN A 1 89 ? -26.449 8.949 18.800 1.00 89.50 89 ASN A CA 1
ATOM 686 C C . ASN A 1 89 ? -25.427 9.362 17.716 1.00 89.50 89 ASN A C 1
ATOM 688 O O . ASN A 1 89 ? -25.097 10.533 17.556 1.00 89.50 89 ASN A O 1
ATOM 692 N N . LEU A 1 90 ? -24.935 8.393 16.940 1.00 91.12 90 LEU A N 1
ATOM 693 C CA . LEU A 1 90 ? -23.970 8.614 15.858 1.00 91.12 90 LEU A CA 1
ATOM 694 C C . LEU A 1 90 ? -24.618 8.418 14.479 1.00 91.12 90 LEU A C 1
ATOM 696 O O . LEU A 1 90 ? -23.926 8.143 13.503 1.00 91.12 90 LEU A O 1
ATOM 700 N N . ALA A 1 91 ? -25.945 8.562 14.373 1.00 87.88 91 ALA A N 1
ATOM 701 C CA . ALA A 1 91 ? -26.724 8.306 13.154 1.00 87.88 91 ALA A CA 1
ATOM 702 C C . ALA A 1 91 ? -26.313 9.176 11.954 1.00 87.88 91 ALA A C 1
ATOM 704 O O . ALA A 1 91 ? -26.472 8.773 10.803 1.00 87.88 91 ALA A O 1
ATOM 705 N N . ASN A 1 92 ? -25.738 10.350 12.218 1.00 87.00 92 ASN A N 1
ATOM 706 C CA . ASN A 1 92 ? -25.170 11.237 11.205 1.00 87.00 92 ASN A CA 1
ATOM 707 C C . ASN A 1 92 ? -23.824 10.733 10.639 1.00 87.00 92 ASN A C 1
ATOM 709 O O . ASN A 1 92 ? -23.378 11.237 9.606 1.00 87.00 92 ASN A O 1
ATOM 713 N N . ARG A 1 93 ? -23.183 9.744 11.278 1.00 89.88 93 ARG A N 1
ATOM 714 C CA . ARG A 1 93 ? -21.896 9.158 10.883 1.00 89.88 93 ARG A CA 1
ATOM 715 C C . ARG A 1 93 ? -22.077 7.898 10.055 1.00 89.88 93 ARG A C 1
ATOM 717 O O . ARG A 1 93 ? -22.911 7.050 10.341 1.00 89.88 93 ARG A O 1
ATOM 724 N N . THR A 1 94 ? -21.219 7.705 9.061 1.00 91.44 94 THR A N 1
ATOM 725 C CA . THR A 1 94 ? -21.134 6.415 8.363 1.00 91.44 94 THR A CA 1
ATOM 726 C C . THR A 1 94 ? -20.352 5.400 9.196 1.00 91.44 94 THR A C 1
ATOM 728 O O . THR A 1 94 ? -19.449 5.767 9.947 1.00 91.44 94 THR A O 1
ATOM 731 N N . GLU A 1 95 ? -20.624 4.106 9.022 1.00 92.38 95 GLU A N 1
ATOM 732 C CA . GLU A 1 95 ? -19.870 3.037 9.702 1.00 92.38 95 GLU A CA 1
ATOM 733 C C . GLU A 1 95 ? -18.369 3.125 9.398 1.00 92.38 95 GLU A C 1
ATOM 735 O O . GLU A 1 95 ? -17.532 3.012 10.292 1.00 92.38 95 GLU A O 1
ATOM 740 N N . SER A 1 96 ? -18.008 3.436 8.148 1.00 90.62 96 SER A N 1
ATOM 741 C CA . SER A 1 96 ? -16.614 3.666 7.761 1.00 90.62 96 SER A CA 1
ATOM 742 C C . SER A 1 96 ? -15.981 4.855 8.493 1.00 90.62 96 SER A C 1
ATOM 744 O O . SER A 1 96 ? -14.783 4.823 8.778 1.00 90.62 96 SER A O 1
ATOM 746 N N . ALA A 1 97 ? -16.750 5.902 8.814 1.00 92.50 97 ALA A N 1
ATOM 747 C CA . ALA A 1 97 ? -16.263 7.016 9.622 1.00 92.50 97 ALA A CA 1
ATOM 748 C C . ALA A 1 97 ? -16.005 6.584 11.072 1.00 92.50 97 ALA A C 1
ATOM 750 O O . ALA A 1 97 ? -14.960 6.942 11.615 1.00 92.50 97 ALA A O 1
ATOM 751 N N . LEU A 1 98 ? -16.888 5.767 11.662 1.00 95.06 98 LEU A N 1
ATOM 752 C CA . LEU A 1 98 ? -16.705 5.213 13.010 1.00 95.06 98 LEU A CA 1
ATOM 753 C C . LEU A 1 98 ? -15.438 4.351 13.094 1.00 95.06 98 LEU A C 1
ATOM 755 O O . LEU A 1 98 ? -14.596 4.563 13.966 1.00 95.06 98 LEU A O 1
ATOM 759 N N . VAL A 1 99 ? -15.252 3.436 12.135 1.00 94.31 99 VAL A N 1
ATOM 760 C CA . VAL A 1 99 ? -14.059 2.575 12.042 1.00 94.31 99 VAL A CA 1
ATOM 761 C C . VAL A 1 99 ? -12.785 3.414 11.951 1.00 94.31 99 VAL A C 1
ATOM 763 O O . VAL A 1 99 ? -11.821 3.192 12.688 1.00 94.31 99 VAL A O 1
ATOM 766 N N . ASN A 1 100 ? -12.774 4.400 11.049 1.00 92.19 100 ASN A N 1
ATOM 767 C CA . ASN A 1 100 ? -11.618 5.268 10.867 1.00 92.19 100 ASN A CA 1
ATOM 768 C C . ASN A 1 100 ? -11.333 6.114 12.110 1.00 92.19 100 ASN A C 1
ATOM 770 O O . ASN A 1 100 ? -10.161 6.263 12.463 1.00 92.19 100 ASN A O 1
ATOM 774 N N . ARG A 1 101 ? -12.365 6.643 12.784 1.00 94.31 101 ARG A N 1
ATOM 775 C CA . ARG A 1 101 ? -12.177 7.442 13.998 1.00 94.31 101 ARG A CA 1
ATOM 776 C C . ARG A 1 101 ? -11.648 6.599 15.145 1.00 94.31 101 ARG A C 1
ATOM 778 O O . ARG A 1 101 ? -10.660 6.997 15.748 1.00 94.31 101 ARG A O 1
ATOM 785 N N . LEU A 1 102 ? -12.211 5.413 15.373 1.00 93.25 102 LEU A N 1
ATOM 786 C CA . LEU A 1 102 ? -11.725 4.490 16.398 1.00 93.25 102 LEU A CA 1
ATOM 787 C C . LEU A 1 102 ? -10.245 4.144 16.189 1.00 93.25 102 LEU A C 1
ATOM 789 O O . LEU A 1 102 ? -9.475 4.105 17.146 1.00 93.25 102 LEU A O 1
ATOM 793 N N . ARG A 1 103 ? -9.823 3.935 14.935 1.00 89.69 103 ARG A N 1
ATOM 794 C CA . ARG A 1 103 ? -8.406 3.729 14.598 1.00 89.69 103 ARG A CA 1
ATOM 795 C C . ARG A 1 103 ? -7.545 4.940 14.970 1.00 89.69 103 ARG A C 1
ATOM 797 O O . ARG A 1 103 ? -6.458 4.759 15.503 1.00 89.69 103 ARG A O 1
ATOM 804 N N . ILE A 1 104 ? -8.012 6.159 14.694 1.00 89.19 104 ILE A N 1
ATOM 805 C CA . ILE A 1 104 ? -7.287 7.394 15.035 1.00 89.19 104 ILE A CA 1
ATOM 806 C C . ILE A 1 104 ? -7.168 7.562 16.555 1.00 89.19 104 ILE A C 1
ATOM 808 O O . ILE A 1 104 ? -6.068 7.845 17.021 1.00 89.19 104 ILE A O 1
ATOM 812 N N . ILE A 1 105 ? -8.252 7.347 17.310 1.00 89.62 105 ILE A N 1
ATOM 813 C CA . ILE A 1 105 ? -8.253 7.426 18.782 1.00 89.62 105 ILE A CA 1
ATOM 814 C C . ILE A 1 105 ? -7.235 6.440 19.355 1.00 89.62 105 ILE A C 1
ATOM 816 O O . ILE A 1 105 ? -6.309 6.843 20.051 1.00 89.62 105 ILE A O 1
ATOM 820 N N . ARG A 1 106 ? -7.313 5.164 18.957 1.00 86.25 106 ARG A N 1
ATOM 821 C CA . ARG A 1 106 ? -6.369 4.130 19.411 1.00 86.25 106 ARG A CA 1
ATOM 822 C C . ARG A 1 106 ? -4.923 4.459 19.064 1.00 86.25 106 ARG A C 1
ATOM 824 O O . ARG A 1 106 ? -4.026 4.186 19.852 1.00 86.25 106 ARG A O 1
ATOM 831 N N . LYS A 1 107 ? -4.681 5.054 17.895 1.00 80.69 107 LYS A N 1
ATOM 832 C CA . LYS A 1 107 ? -3.344 5.511 17.508 1.00 80.69 107 LYS A CA 1
ATOM 833 C C . LYS A 1 107 ? -2.844 6.646 18.404 1.00 80.69 107 LYS A C 1
ATOM 835 O O . LYS A 1 107 ? -1.674 6.634 18.770 1.00 80.69 107 LYS A O 1
ATOM 840 N N . ALA A 1 108 ? -3.703 7.600 18.757 1.00 82.00 108 ALA A N 1
ATOM 841 C CA . ALA A 1 108 ? -3.358 8.698 19.660 1.00 82.00 108 ALA A CA 1
ATOM 842 C C . ALA A 1 108 ? -3.096 8.213 21.097 1.00 82.00 108 ALA A C 1
ATOM 844 O O . ALA A 1 108 ? -2.177 8.700 21.745 1.00 82.00 108 ALA A O 1
ATOM 845 N N . GLU A 1 109 ? -3.839 7.206 21.557 1.00 81.06 109 GLU A N 1
ATOM 846 C CA . GLU A 1 109 ? -3.654 6.555 22.862 1.00 81.06 109 GLU A CA 1
ATOM 847 C C . GLU A 1 109 ? -2.441 5.606 22.909 1.00 81.06 109 GLU A C 1
ATOM 849 O O . GLU A 1 109 ? -2.184 4.975 23.931 1.00 81.06 109 GLU A O 1
ATOM 854 N N . GLY A 1 110 ? -1.702 5.450 21.803 1.00 67.19 110 GLY A N 1
ATOM 855 C CA . GLY A 1 110 ? -0.592 4.495 21.702 1.00 67.19 110 GLY A CA 1
ATOM 856 C C . GLY A 1 110 ? -1.030 3.024 21.681 1.00 67.19 110 GLY A C 1
ATOM 857 O O . GLY A 1 110 ? -0.189 2.129 21.679 1.00 67.19 110 GLY A O 1
ATOM 858 N N . ALA A 1 111 ? -2.339 2.761 21.624 1.00 61.50 111 ALA A N 1
ATOM 859 C CA . ALA A 1 111 ? -2.928 1.429 21.523 1.00 61.50 111 ALA A CA 1
ATOM 860 C C . ALA A 1 111 ? -2.850 0.842 20.101 1.00 61.50 111 ALA A C 1
ATOM 862 O O . ALA A 1 111 ? -3.101 -0.351 19.911 1.00 61.50 111 ALA A O 1
ATOM 863 N N . ASP A 1 112 ? -2.492 1.646 19.093 1.00 53.72 112 ASP A N 1
ATOM 864 C CA . ASP A 1 112 ? -2.111 1.132 17.775 1.00 53.72 112 ASP A CA 1
ATOM 865 C C . ASP A 1 112 ? -0.695 0.541 17.856 1.00 53.72 112 ASP A C 1
ATOM 867 O O . ASP A 1 112 ? 0.316 1.148 17.508 1.00 53.72 112 ASP A O 1
ATOM 871 N N . THR A 1 113 ? -0.644 -0.695 18.349 1.00 52.88 113 THR A N 1
ATOM 872 C CA . THR A 1 113 ? 0.546 -1.554 18.466 1.00 52.88 113 THR A CA 1
ATOM 873 C C . THR A 1 113 ? 1.217 -1.857 17.119 1.00 52.88 113 THR A C 1
ATOM 875 O O . THR A 1 113 ? 2.256 -2.513 17.070 1.00 52.88 113 THR A O 1
ATOM 878 N N . HIS A 1 114 ? 0.666 -1.359 16.008 1.00 54.75 114 HIS A N 1
ATOM 879 C CA . HIS A 1 114 ? 1.236 -1.489 14.673 1.00 54.75 114 HIS A CA 1
ATOM 880 C C . HIS A 1 114 ? 2.265 -0.418 14.304 1.00 54.75 114 HIS A C 1
ATOM 882 O O . HIS A 1 114 ? 2.718 -0.407 13.155 1.00 54.75 114 HIS A O 1
ATOM 888 N N . THR A 1 115 ? 2.708 0.433 15.236 1.00 60.97 115 THR A N 1
ATOM 889 C CA . THR A 1 115 ? 3.988 1.143 15.066 1.00 60.97 115 THR A CA 1
ATOM 890 C C . THR A 1 115 ? 5.128 0.133 15.133 1.00 60.97 115 THR A C 1
ATOM 892 O O . THR A 1 115 ? 5.776 -0.085 16.149 1.00 60.97 115 THR A O 1
ATOM 895 N N . GLN A 1 116 ? 5.317 -0.534 14.002 1.00 69.31 116 GLN A N 1
ATOM 896 C CA . GLN A 1 116 ? 6.454 -1.371 13.694 1.00 69.31 116 GLN A CA 1
ATOM 897 C C . GLN A 1 116 ? 7.730 -0.605 14.069 1.00 69.31 116 GLN A C 1
ATOM 899 O O . GLN A 1 116 ? 7.851 0.556 13.661 1.00 69.31 116 GLN A O 1
ATOM 904 N N . PRO A 1 117 ? 8.667 -1.207 14.824 1.00 79.12 117 PRO A N 1
ATOM 905 C CA . PRO A 1 117 ? 9.906 -0.528 15.192 1.00 79.12 117 PRO A CA 1
ATOM 906 C C . PRO A 1 117 ? 10.649 -0.036 13.936 1.00 79.12 117 PRO A C 1
ATOM 908 O O . PRO A 1 117 ? 10.412 -0.545 12.839 1.00 79.12 117 PRO A O 1
ATOM 911 N N . PRO A 1 118 ? 11.541 0.959 14.017 1.00 86.56 118 PRO A N 1
ATOM 912 C CA . PRO A 1 118 ? 12.370 1.319 12.866 1.00 86.56 118 PRO A CA 1
ATOM 913 C C . PRO A 1 118 ? 13.149 0.092 12.360 1.00 86.56 118 PRO A C 1
ATOM 915 O O . PRO A 1 118 ? 13.460 -0.803 13.140 1.00 86.56 118 PRO A O 1
ATOM 918 N N . TRP A 1 119 ? 13.395 0.002 11.050 1.00 92.12 119 TRP A N 1
ATOM 919 C CA . TRP A 1 119 ? 14.220 -1.071 10.479 1.00 92.12 119 TRP A CA 1
ATOM 920 C C . TRP A 1 119 ? 15.663 -0.911 10.947 1.00 92.12 119 TRP A C 1
ATOM 922 O O . TRP A 1 119 ? 16.243 0.161 10.766 1.00 92.12 119 TRP A O 1
ATOM 932 N N . THR A 1 120 ? 16.224 -1.961 11.540 1.00 92.88 120 THR A N 1
ATOM 933 C CA . THR A 1 120 ? 17.642 -2.023 11.908 1.00 92.88 120 THR A CA 1
ATOM 934 C C . THR A 1 120 ? 18.450 -2.703 10.801 1.00 92.88 120 THR A C 1
ATOM 936 O O . THR A 1 120 ? 17.892 -3.385 9.943 1.00 92.88 120 THR A O 1
ATOM 939 N N . ALA A 1 121 ? 19.775 -2.546 10.823 1.00 92.38 121 ALA A N 1
ATOM 940 C CA . ALA A 1 121 ? 20.653 -3.270 9.900 1.00 92.38 121 ALA A CA 1
ATOM 941 C C . ALA A 1 121 ? 20.570 -4.798 10.098 1.00 92.38 121 ALA A C 1
ATOM 943 O O . ALA A 1 121 ? 20.666 -5.552 9.133 1.00 92.38 121 ALA A O 1
ATOM 944 N N . GLU A 1 122 ? 20.341 -5.251 11.335 1.00 92.81 122 GLU A N 1
ATOM 945 C CA . GLU A 1 122 ? 20.136 -6.667 11.666 1.00 92.81 122 GLU A CA 1
ATOM 946 C C . GLU A 1 122 ? 18.849 -7.210 11.038 1.00 92.81 122 GLU A C 1
ATOM 948 O O . GLU A 1 122 ? 18.873 -8.277 10.426 1.00 92.81 122 GLU A O 1
ATOM 953 N N . ASP A 1 123 ? 17.750 -6.448 11.110 1.00 94.00 123 ASP A N 1
ATOM 954 C CA . ASP A 1 123 ? 16.482 -6.820 10.475 1.00 94.00 123 ASP A CA 1
ATOM 955 C C . ASP A 1 123 ? 16.652 -6.987 8.955 1.00 94.00 123 ASP A C 1
ATOM 957 O O . ASP A 1 123 ? 16.090 -7.898 8.344 1.00 94.00 123 ASP A O 1
ATOM 961 N N . GLU A 1 124 ? 17.410 -6.087 8.322 1.00 94.56 124 GLU A N 1
ATOM 962 C CA . GLU A 1 124 ? 17.665 -6.135 6.882 1.00 94.56 124 GLU A CA 1
ATOM 963 C C . GLU A 1 124 ? 18.548 -7.312 6.486 1.00 94.56 124 GLU A C 1
ATOM 965 O O . GLU A 1 124 ? 18.235 -7.999 5.512 1.00 94.56 124 GLU A O 1
ATOM 970 N N . ALA A 1 125 ? 19.613 -7.571 7.246 1.00 94.75 125 ALA A N 1
ATOM 971 C CA . ALA A 1 125 ? 20.475 -8.726 7.033 1.00 94.75 125 ALA A CA 1
ATOM 972 C C . ALA A 1 125 ? 19.670 -10.029 7.146 1.00 94.75 125 ALA A C 1
ATOM 974 O O . ALA A 1 125 ? 19.699 -10.852 6.229 1.00 94.75 125 ALA A O 1
ATOM 975 N N . ALA A 1 126 ? 18.863 -10.167 8.202 1.00 95.94 126 ALA A N 1
ATOM 976 C CA . ALA A 1 126 ? 17.997 -11.323 8.411 1.00 95.94 126 ALA A CA 1
ATOM 977 C C . ALA A 1 126 ? 16.953 -11.483 7.292 1.00 95.94 126 ALA A C 1
ATOM 979 O O . ALA A 1 126 ? 16.693 -12.597 6.833 1.00 95.94 126 ALA A O 1
ATOM 980 N N . LEU A 1 127 ? 16.377 -10.377 6.806 1.00 96.44 127 LEU A N 1
ATOM 981 C CA . LEU A 1 127 ? 15.449 -10.393 5.675 1.00 96.44 127 LEU A CA 1
ATOM 982 C C . LEU A 1 127 ? 16.139 -10.873 4.393 1.00 96.44 127 LEU A C 1
ATOM 984 O O . LEU A 1 127 ? 15.580 -11.700 3.678 1.00 96.44 127 LEU A O 1
ATOM 988 N N . LEU A 1 128 ? 17.334 -10.370 4.084 1.00 94.94 128 LEU A N 1
ATOM 989 C CA . LEU A 1 128 ? 18.067 -10.741 2.871 1.00 94.94 128 LEU A CA 1
ATOM 990 C C . LEU A 1 128 ? 18.537 -12.199 2.908 1.00 94.94 128 LEU A C 1
ATOM 992 O O . LEU A 1 128 ? 18.383 -12.912 1.914 1.00 94.94 128 LEU A O 1
ATOM 996 N N . GLU A 1 129 ? 19.041 -12.668 4.050 1.00 95.88 129 GLU A N 1
ATOM 997 C CA . GLU A 1 129 ? 19.389 -14.078 4.253 1.00 95.88 129 GLU A CA 1
ATOM 998 C C . GLU A 1 129 ? 18.161 -14.983 4.151 1.00 95.88 129 GLU A C 1
ATOM 1000 O O . GLU A 1 129 ? 18.190 -15.993 3.443 1.00 95.88 129 GLU A O 1
ATOM 1005 N N . GLY A 1 130 ? 17.054 -14.588 4.781 1.00 96.00 130 GLY A N 1
ATOM 1006 C CA . GLY A 1 130 ? 15.783 -15.294 4.682 1.00 96.00 130 GLY A CA 1
ATOM 1007 C C . GLY A 1 130 ? 15.284 -15.381 3.242 1.00 96.00 130 GLY A C 1
ATOM 1008 O O . GLY A 1 130 ? 14.885 -16.453 2.794 1.00 96.00 130 GLY A O 1
ATOM 1009 N N . VAL A 1 131 ? 15.373 -14.289 2.478 1.00 95.81 131 VAL A N 1
ATOM 1010 C CA . VAL A 1 131 ? 15.001 -14.278 1.055 1.00 95.81 131 VAL A CA 1
ATOM 1011 C C . VAL A 1 131 ? 15.919 -15.173 0.223 1.00 95.81 131 VAL A C 1
ATOM 1013 O O . VAL A 1 131 ? 15.457 -15.829 -0.712 1.00 95.81 131 VAL A O 1
ATOM 1016 N N . LYS A 1 132 ? 17.209 -15.242 0.558 1.00 94.62 132 LYS A N 1
ATOM 1017 C CA . LYS A 1 132 ? 18.167 -16.138 -0.101 1.00 94.62 132 LYS A CA 1
ATOM 1018 C C . LYS A 1 132 ? 17.868 -17.615 0.186 1.00 94.62 132 LYS A C 1
ATOM 1020 O O . LYS A 1 132 ? 18.026 -18.436 -0.712 1.00 94.62 132 LYS A O 1
ATOM 1025 N N . ALA A 1 133 ? 17.436 -17.948 1.402 1.00 95.50 133 ALA A N 1
ATOM 1026 C CA . ALA A 1 133 ? 17.152 -19.321 1.820 1.00 95.50 133 ALA A CA 1
ATOM 1027 C C . ALA A 1 133 ? 15.750 -19.814 1.413 1.00 95.50 133 ALA A C 1
ATOM 1029 O O . ALA A 1 133 ? 15.597 -20.963 1.004 1.00 95.50 133 ALA A O 1
ATOM 1030 N N . TYR A 1 134 ? 14.733 -18.955 1.519 1.00 94.81 134 TYR A N 1
ATOM 1031 C CA . TYR A 1 134 ? 13.315 -19.324 1.406 1.00 94.81 134 TYR A CA 1
ATOM 1032 C C . TYR A 1 134 ? 12.574 -18.598 0.267 1.00 94.81 134 TYR A C 1
ATOM 1034 O O . TYR A 1 134 ? 11.369 -18.772 0.085 1.00 94.81 134 TYR A O 1
ATOM 1042 N N . GLY A 1 135 ? 13.259 -17.772 -0.528 1.00 92.81 135 GLY A N 1
ATOM 1043 C CA . GLY A 1 135 ? 12.644 -17.026 -1.625 1.00 92.81 135 GLY A CA 1
ATOM 1044 C C . GLY A 1 135 ? 11.730 -15.896 -1.137 1.00 92.81 135 GLY A C 1
ATOM 1045 O O . GLY A 1 135 ? 12.103 -15.106 -0.279 1.00 92.81 135 GLY A O 1
ATOM 1046 N N . LYS A 1 136 ? 10.530 -15.763 -1.715 1.00 92.31 136 LYS A N 1
ATOM 1047 C CA . LYS A 1 136 ? 9.536 -14.741 -1.313 1.00 92.31 136 LYS A CA 1
ATOM 1048 C C . LYS A 1 136 ? 8.481 -15.277 -0.338 1.00 92.31 136 LYS A C 1
ATOM 1050 O O . LYS A 1 136 ? 7.403 -14.696 -0.225 1.00 92.31 136 LYS A O 1
ATOM 1055 N N . ASP A 1 137 ? 8.769 -16.377 0.351 1.00 94.88 137 ASP A N 1
ATOM 1056 C CA . ASP A 1 137 ? 7.897 -16.891 1.404 1.00 94.88 137 ASP A CA 1
ATOM 1057 C C . ASP A 1 137 ? 8.094 -16.090 2.700 1.00 94.88 137 ASP A C 1
ATOM 1059 O O . ASP A 1 137 ? 8.823 -16.470 3.619 1.00 94.88 137 ASP A O 1
ATOM 1063 N N . PHE A 1 138 ? 7.456 -14.920 2.748 1.00 95.50 138 PHE A N 1
ATOM 1064 C CA . PHE A 1 138 ? 7.576 -13.993 3.869 1.00 95.50 138 PHE A CA 1
ATOM 1065 C C . PHE A 1 138 ? 6.985 -14.534 5.173 1.00 95.50 138 PHE A C 1
ATOM 1067 O O . PHE A 1 138 ? 7.391 -14.071 6.238 1.00 95.50 138 PHE A O 1
ATOM 1074 N N . ALA A 1 139 ? 6.068 -15.503 5.115 1.00 93.69 139 ALA A N 1
ATOM 1075 C CA . ALA A 1 139 ? 5.544 -16.155 6.310 1.00 93.69 139 ALA A CA 1
ATOM 1076 C C . ALA A 1 139 ? 6.644 -16.995 6.974 1.00 93.69 139 ALA A C 1
ATOM 1078 O O . ALA A 1 139 ? 6.932 -16.804 8.158 1.00 93.69 139 ALA A O 1
ATOM 1079 N N . THR A 1 140 ? 7.334 -17.826 6.186 1.00 94.19 140 THR A N 1
ATOM 1080 C CA . THR A 1 140 ? 8.473 -18.625 6.660 1.00 94.19 140 THR A CA 1
ATOM 1081 C C . THR A 1 140 ? 9.634 -17.745 7.122 1.00 94.19 140 THR A C 1
ATOM 1083 O O . THR A 1 140 ? 10.224 -18.001 8.171 1.00 94.19 140 THR A O 1
ATOM 1086 N N . ILE A 1 141 ? 9.954 -16.676 6.384 1.00 95.75 141 ILE A N 1
ATOM 1087 C CA . ILE A 1 141 ? 11.023 -15.735 6.763 1.00 95.75 141 ILE A CA 1
ATOM 1088 C C . ILE A 1 141 ? 10.694 -15.045 8.090 1.00 95.75 141 ILE A C 1
ATOM 1090 O O . ILE A 1 141 ? 11.554 -14.950 8.962 1.00 95.75 141 ILE A O 1
ATOM 1094 N N . ARG A 1 142 ? 9.448 -14.596 8.276 1.00 93.62 142 ARG A N 1
ATOM 1095 C CA . ARG A 1 142 ? 9.008 -13.967 9.527 1.00 93.62 142 ARG A CA 1
ATOM 1096 C C . ARG A 1 142 ? 9.255 -14.877 10.729 1.00 93.62 142 ARG A C 1
ATOM 1098 O O . ARG A 1 142 ? 9.758 -14.412 11.749 1.00 93.62 142 ARG A O 1
ATOM 1105 N N . GLU A 1 143 ? 8.887 -16.147 10.602 1.00 92.44 143 GLU A N 1
ATOM 1106 C CA . GLU A 1 143 ? 9.006 -17.136 11.673 1.00 92.44 143 GLU A CA 1
ATOM 1107 C C . GLU A 1 143 ? 10.464 -17.531 11.939 1.00 92.44 143 GLU A C 1
ATOM 1109 O O . GLU A 1 143 ? 10.894 -17.571 13.089 1.00 92.44 143 GLU A O 1
ATOM 1114 N N . LYS A 1 144 ? 11.243 -17.791 10.884 1.00 92.69 144 LYS A N 1
ATOM 1115 C CA . LYS A 1 144 ? 12.582 -18.385 11.009 1.00 92.69 144 LYS A CA 1
ATOM 1116 C C . LYS A 1 144 ? 13.724 -17.380 11.128 1.00 92.69 144 LYS A C 1
ATOM 1118 O O . LYS A 1 144 ? 14.789 -17.753 11.606 1.00 92.69 144 LYS A O 1
ATOM 1123 N N . CYS A 1 145 ? 13.530 -16.130 10.711 1.00 90.69 145 CYS A N 1
ATOM 1124 C CA . CYS A 1 145 ? 14.589 -15.114 10.664 1.00 90.69 145 CYS A CA 1
ATOM 1125 C C . CYS A 1 145 ? 14.440 -14.042 11.756 1.00 90.69 145 CYS A C 1
ATOM 1127 O O . CYS A 1 145 ? 14.917 -12.929 11.580 1.00 90.69 145 CYS A O 1
ATOM 1129 N N . ASN A 1 146 ? 13.772 -14.355 12.874 1.00 88.06 146 ASN A N 1
ATOM 1130 C CA . ASN A 1 146 ? 13.577 -13.437 14.008 1.00 88.06 146 ASN A CA 1
ATOM 1131 C C . ASN A 1 146 ? 12.899 -12.098 13.633 1.00 88.06 146 ASN A C 1
ATOM 1133 O O . ASN A 1 146 ? 13.114 -11.068 14.263 1.00 88.06 146 ASN A O 1
ATOM 1137 N N . LEU A 1 147 ? 12.039 -12.114 12.613 1.00 89.56 147 LEU A N 1
ATOM 1138 C CA . LEU A 1 147 ? 11.304 -10.940 12.132 1.00 89.56 147 LEU A CA 1
ATOM 1139 C C . LEU A 1 147 ? 9.834 -10.978 12.575 1.00 89.56 147 LEU A C 1
ATOM 1141 O O . LEU A 1 147 ? 8.979 -10.373 11.935 1.00 89.56 147 LEU A O 1
ATOM 1145 N N . ALA A 1 148 ? 9.520 -11.685 13.667 1.00 86.00 148 ALA A N 1
ATOM 1146 C CA . ALA A 1 148 ? 8.155 -11.937 14.146 1.00 86.00 148 ALA A CA 1
ATOM 1147 C C . ALA A 1 148 ? 7.367 -10.663 14.488 1.00 86.00 148 ALA A C 1
ATOM 1149 O O . ALA A 1 148 ? 6.138 -10.643 14.410 1.00 86.00 148 ALA A O 1
ATOM 1150 N N . ASN A 1 149 ? 8.071 -9.584 14.827 1.00 84.81 149 ASN A N 1
ATOM 1151 C CA . ASN A 1 149 ? 7.475 -8.272 15.039 1.00 84.81 149 ASN A CA 1
ATOM 1152 C C . ASN A 1 149 ? 7.002 -7.617 13.728 1.00 84.81 149 ASN A C 1
ATOM 1154 O O . ASN A 1 149 ? 6.174 -6.714 13.803 1.00 84.81 149 ASN A O 1
ATOM 1158 N N . ARG A 1 150 ? 7.466 -8.070 12.553 1.00 88.88 150 ARG A N 1
ATOM 1159 C CA . ARG A 1 150 ? 7.133 -7.539 11.222 1.00 88.88 150 ARG A CA 1
ATOM 1160 C C . ARG A 1 150 ? 5.969 -8.270 10.571 1.00 88.88 150 ARG A C 1
ATOM 1162 O O . ARG A 1 150 ? 5.864 -9.491 10.601 1.00 88.88 150 ARG A O 1
ATOM 1169 N N . THR A 1 151 ? 5.112 -7.524 9.881 1.00 90.44 151 THR A N 1
ATOM 1170 C CA . THR A 1 151 ? 4.101 -8.124 8.999 1.00 90.44 151 THR A CA 1
ATOM 1171 C C . THR A 1 151 ? 4.727 -8.549 7.669 1.00 90.44 151 THR A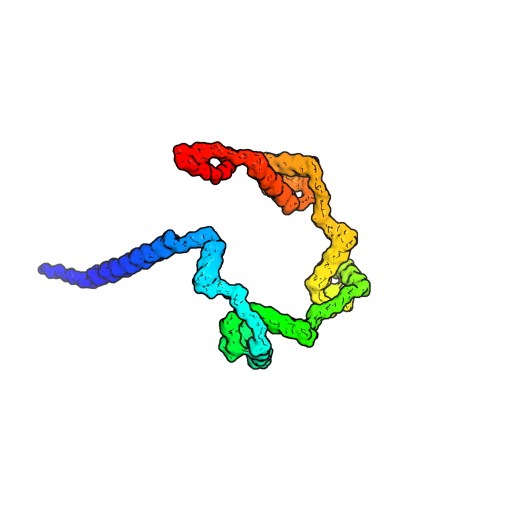 C 1
ATOM 1173 O O . THR A 1 151 ? 5.683 -7.936 7.201 1.00 90.44 151 THR A O 1
ATOM 1176 N N . GLU A 1 152 ? 4.154 -9.556 7.007 1.00 91.81 152 GLU A N 1
ATOM 1177 C CA . GLU A 1 152 ? 4.629 -10.033 5.694 1.00 91.81 152 GLU A CA 1
ATOM 1178 C C . GLU A 1 152 ? 4.651 -8.910 4.646 1.00 91.81 152 GLU A C 1
ATOM 1180 O O . GLU A 1 152 ? 5.623 -8.748 3.911 1.00 91.81 152 GLU A O 1
ATOM 1185 N N . GLY A 1 153 ? 3.624 -8.053 4.643 1.00 90.31 153 GLY A N 1
ATOM 1186 C CA . GLY A 1 153 ? 3.584 -6.876 3.774 1.00 90.31 153 GLY A CA 1
ATOM 1187 C C . GLY A 1 153 ? 4.686 -5.852 4.079 1.00 90.31 153 GLY A C 1
ATOM 1188 O O . GLY A 1 153 ? 5.155 -5.167 3.167 1.00 90.31 153 GLY A O 1
ATOM 1189 N N . ALA A 1 154 ? 5.132 -5.746 5.337 1.00 91.88 154 ALA A N 1
ATOM 1190 C CA . ALA A 1 154 ? 6.269 -4.903 5.698 1.00 91.88 154 ALA A CA 1
ATOM 1191 C C . ALA A 1 154 ? 7.588 -5.485 5.171 1.00 91.88 154 ALA A C 1
ATOM 1193 O O . ALA A 1 154 ? 8.392 -4.722 4.632 1.00 91.88 154 ALA A O 1
ATOM 1194 N N . LEU A 1 155 ? 7.777 -6.809 5.263 1.00 94.75 155 LEU A N 1
ATOM 1195 C CA . LEU A 1 155 ? 8.944 -7.507 4.709 1.00 94.75 155 LEU A CA 1
ATOM 1196 C C . LEU A 1 155 ? 9.039 -7.307 3.191 1.00 94.75 155 LEU A C 1
ATOM 1198 O O . LEU A 1 155 ? 10.064 -6.854 2.685 1.00 94.75 155 LEU A O 1
ATOM 1202 N N . ASP A 1 156 ? 7.942 -7.543 2.472 1.00 94.25 156 ASP A N 1
ATOM 1203 C CA . ASP A 1 156 ? 7.867 -7.373 1.017 1.00 94.25 156 ASP A CA 1
ATOM 1204 C C . ASP A 1 156 ? 8.151 -5.923 0.587 1.00 94.25 156 ASP A C 1
ATOM 1206 O O . ASP A 1 156 ? 8.967 -5.649 -0.301 1.00 94.25 156 ASP A O 1
ATOM 1210 N N . LYS A 1 157 ? 7.531 -4.948 1.266 1.00 92.81 157 LYS A N 1
ATOM 1211 C CA . LYS A 1 157 ? 7.786 -3.524 1.009 1.00 92.81 157 LYS A CA 1
ATOM 1212 C C . LYS A 1 157 ? 9.240 -3.142 1.290 1.00 92.81 157 LYS A C 1
ATOM 1214 O O . LYS A 1 157 ? 9.802 -2.349 0.527 1.00 92.81 157 LYS A O 1
ATOM 1219 N N . ARG A 1 158 ? 9.853 -3.677 2.352 1.00 94.44 158 ARG A N 1
ATOM 1220 C CA . ARG A 1 158 ? 11.254 -3.380 2.667 1.00 94.44 158 ARG A CA 1
ATOM 1221 C C . ARG A 1 158 ? 12.194 -4.002 1.649 1.00 94.44 158 ARG A C 1
ATOM 1223 O O . ARG A 1 158 ? 13.052 -3.285 1.152 1.00 94.44 158 ARG A O 1
ATOM 1230 N N . LEU A 1 159 ? 11.971 -5.254 1.251 1.00 93.81 159 LEU A N 1
ATOM 1231 C CA . LEU A 1 159 ? 12.768 -5.920 0.220 1.00 93.81 159 LEU A CA 1
ATOM 1232 C C . LEU A 1 159 ? 12.776 -5.126 -1.095 1.00 93.81 159 LEU A C 1
ATOM 1234 O O . LEU A 1 159 ? 13.835 -4.921 -1.682 1.00 93.81 159 LEU A O 1
ATOM 1238 N N . ARG A 1 160 ? 11.615 -4.617 -1.538 1.00 90.19 160 ARG A N 1
ATOM 1239 C CA . ARG A 1 160 ? 11.539 -3.705 -2.697 1.00 90.19 160 ARG A CA 1
ATOM 1240 C C . ARG A 1 160 ? 12.357 -2.430 -2.496 1.00 90.19 160 ARG A C 1
ATOM 1242 O O . ARG A 1 160 ? 12.992 -1.953 -3.426 1.00 90.19 160 ARG A O 1
ATOM 1249 N N . THR A 1 161 ? 12.343 -1.875 -1.287 1.00 90.00 161 THR A N 1
ATOM 1250 C CA . THR A 1 161 ? 13.077 -0.644 -0.961 1.00 90.00 161 THR A CA 1
ATOM 1251 C C . THR A 1 161 ? 14.589 -0.868 -1.004 1.00 90.00 161 THR A C 1
ATOM 1253 O O . THR A 1 161 ? 15.286 -0.062 -1.613 1.00 90.00 161 THR A O 1
ATOM 1256 N N . ILE A 1 162 ? 15.074 -1.977 -0.430 1.00 90.00 162 ILE A N 1
ATOM 1257 C CA . ILE A 1 162 ? 16.486 -2.386 -0.480 1.00 90.00 162 ILE A CA 1
ATOM 1258 C C . ILE A 1 162 ? 16.918 -2.578 -1.936 1.00 90.00 162 ILE A C 1
ATOM 1260 O O . ILE A 1 162 ? 17.835 -1.911 -2.398 1.00 90.00 162 ILE A O 1
ATOM 1264 N N . ARG A 1 163 ? 16.174 -3.379 -2.710 1.00 85.69 163 ARG A N 1
ATOM 1265 C CA . ARG A 1 163 ? 16.472 -3.620 -4.133 1.00 85.69 163 ARG A CA 1
ATOM 1266 C C . ARG A 1 163 ? 16.474 -2.343 -4.967 1.00 85.69 163 ARG A C 1
ATOM 1268 O O . ARG A 1 163 ? 17.294 -2.196 -5.866 1.00 85.69 163 ARG A O 1
ATOM 1275 N N . LYS A 1 164 ? 15.570 -1.405 -4.680 1.00 81.25 164 LYS A N 1
ATOM 1276 C CA . LYS A 1 164 ? 15.555 -0.098 -5.340 1.00 81.25 164 LYS A CA 1
ATOM 1277 C C . LYS A 1 164 ? 16.804 0.722 -5.005 1.00 81.25 164 LYS A C 1
ATOM 1279 O O . LYS A 1 164 ? 17.354 1.352 -5.901 1.00 81.25 164 LYS A O 1
ATOM 1284 N N . ALA A 1 165 ? 17.246 0.713 -3.747 1.00 82.06 165 ALA A N 1
ATOM 1285 C CA . ALA A 1 165 ? 18.466 1.399 -3.319 1.00 82.06 165 ALA A CA 1
ATOM 1286 C C . ALA A 1 165 ? 19.735 0.768 -3.922 1.00 82.06 165 ALA A C 1
ATOM 1288 O O . ALA A 1 165 ? 20.647 1.490 -4.308 1.00 82.06 165 ALA A O 1
ATOM 1289 N N . GLU A 1 166 ? 19.755 -0.556 -4.081 1.00 79.38 166 GLU A N 1
ATOM 1290 C CA . GLU A 1 166 ? 20.830 -1.312 -4.743 1.00 79.38 166 GLU A CA 1
ATOM 1291 C C . GLU A 1 166 ? 20.805 -1.197 -6.281 1.00 79.38 166 GLU A C 1
ATOM 1293 O O . GLU A 1 166 ? 21.630 -1.799 -6.964 1.00 79.38 166 GLU A O 1
ATOM 1298 N N . GLY A 1 167 ? 19.848 -0.460 -6.858 1.00 65.31 167 GLY A N 1
ATOM 1299 C CA . GLY A 1 167 ? 19.688 -0.337 -8.312 1.00 65.31 167 GLY A CA 1
ATOM 1300 C C . GLY A 1 167 ? 19.136 -1.595 -9.001 1.00 65.31 167 GLY A C 1
ATOM 1301 O O . GLY A 1 167 ? 18.988 -1.615 -10.224 1.00 65.31 167 GLY A O 1
ATOM 1302 N N . ALA A 1 168 ? 18.777 -2.627 -8.235 1.00 59.19 168 ALA A N 1
ATOM 1303 C CA . ALA A 1 168 ? 18.180 -3.866 -8.728 1.00 59.19 168 ALA A CA 1
ATOM 1304 C C . ALA A 1 168 ? 16.709 -3.698 -9.155 1.00 59.19 168 ALA A C 1
ATOM 1306 O O . ALA A 1 168 ? 16.200 -4.511 -9.922 1.00 59.19 168 ALA A O 1
ATOM 1307 N N . ASP A 1 169 ? 16.031 -2.642 -8.692 1.00 49.59 169 ASP A N 1
ATOM 1308 C CA . ASP A 1 169 ? 14.696 -2.243 -9.165 1.00 49.59 169 ASP A CA 1
ATOM 1309 C C . ASP A 1 169 ? 14.788 -1.007 -10.077 1.00 49.59 169 ASP A C 1
ATOM 1311 O O . ASP A 1 169 ? 14.154 0.030 -9.865 1.00 49.59 169 ASP A O 1
ATOM 1315 N N . THR A 1 170 ? 15.640 -1.093 -11.099 1.00 49.59 170 THR A N 1
ATOM 1316 C CA . THR A 1 170 ? 15.693 -0.128 -12.203 1.00 49.59 170 THR A CA 1
ATOM 1317 C C . THR A 1 17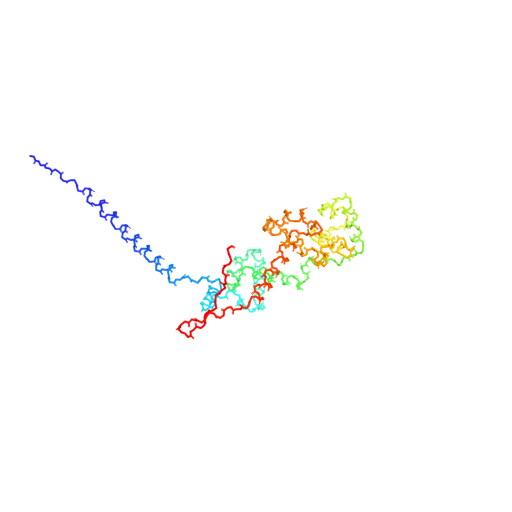0 ? 14.576 -0.425 -13.202 1.00 49.59 170 THR A C 1
ATOM 1319 O O . THR A 1 170 ? 14.783 -0.699 -14.379 1.00 49.59 170 THR A O 1
ATOM 1322 N N . HIS A 1 171 ? 13.328 -0.278 -12.751 1.00 52.62 171 HIS A N 1
ATOM 1323 C CA . HIS A 1 171 ? 12.230 0.050 -13.666 1.00 52.62 171 HIS A CA 1
ATOM 1324 C C . HIS A 1 171 ? 12.331 1.487 -14.207 1.00 52.62 171 HIS A C 1
ATOM 1326 O O . HIS A 1 171 ? 11.438 1.940 -14.923 1.00 52.62 171 HIS A O 1
ATOM 1332 N N . THR A 1 172 ? 13.431 2.196 -13.938 1.00 56.19 172 THR A N 1
ATOM 1333 C CA . THR A 1 172 ? 13.912 3.286 -14.785 1.00 56.19 172 THR A CA 1
ATOM 1334 C C . THR A 1 172 ? 14.271 2.698 -16.143 1.00 56.19 172 THR A C 1
ATOM 1336 O O . THR A 1 172 ? 15.411 2.354 -16.438 1.00 56.19 172 THR A O 1
ATOM 1339 N N . GLN A 1 173 ? 13.238 2.535 -16.964 1.00 65.19 173 GLN A N 1
ATOM 1340 C CA . GLN A 1 173 ? 13.388 2.346 -18.393 1.00 65.19 173 GLN A CA 1
ATOM 1341 C C . GLN A 1 173 ? 14.383 3.406 -18.892 1.00 65.19 173 GLN A C 1
ATOM 1343 O O . GLN A 1 173 ? 14.292 4.555 -18.440 1.00 65.19 173 GLN A O 1
ATOM 1348 N N . PRO A 1 174 ? 15.332 3.050 -19.772 1.00 72.19 174 PRO A N 1
ATOM 1349 C CA . PRO A 1 174 ? 16.275 4.028 -20.301 1.00 72.19 174 PRO A CA 1
ATOM 1350 C C . PRO A 1 174 ? 15.520 5.234 -20.897 1.00 72.19 174 PRO A C 1
ATOM 1352 O O . PRO A 1 174 ? 14.350 5.109 -21.255 1.00 72.19 174 PRO A O 1
ATOM 1355 N N . PRO A 1 175 ? 16.112 6.428 -21.009 1.00 83.31 175 PRO A N 1
ATOM 1356 C CA . PRO A 1 175 ? 15.475 7.527 -21.738 1.00 83.31 175 PRO A CA 1
ATOM 1357 C C . PRO A 1 175 ? 15.064 7.068 -23.144 1.00 83.31 175 PRO A C 1
ATOM 1359 O O . PRO A 1 175 ? 15.760 6.240 -23.728 1.00 83.31 175 PRO A O 1
ATOM 1362 N N . TRP A 1 176 ? 13.921 7.522 -23.665 1.00 87.69 176 TRP A N 1
ATOM 1363 C CA . TRP A 1 176 ? 13.531 7.218 -25.048 1.00 87.69 176 TRP A CA 1
ATOM 1364 C C . TRP A 1 176 ? 14.550 7.827 -26.006 1.00 87.69 176 TRP A C 1
ATOM 1366 O O . TRP A 1 176 ? 14.883 9.007 -25.892 1.00 87.69 176 TRP A O 1
ATOM 1376 N N . THR A 1 177 ? 15.089 7.001 -26.897 1.00 90.38 177 THR A N 1
ATOM 1377 C CA . THR A 1 177 ? 15.994 7.447 -27.956 1.00 90.38 177 THR A CA 1
ATOM 1378 C C . THR A 1 177 ? 15.206 7.653 -29.247 1.00 90.38 177 THR A C 1
ATOM 1380 O O . THR A 1 177 ? 14.128 7.089 -29.427 1.00 90.38 177 THR A O 1
ATOM 1383 N N . ALA A 1 178 ? 15.766 8.421 -30.183 1.00 89.31 178 ALA A N 1
ATOM 1384 C CA . ALA A 1 178 ? 15.169 8.574 -31.510 1.00 89.31 178 ALA A CA 1
ATOM 1385 C C . ALA A 1 178 ? 15.063 7.231 -32.264 1.00 89.31 178 ALA A C 1
ATOM 1387 O O . ALA A 1 178 ? 14.146 7.039 -33.058 1.00 89.31 178 ALA A O 1
ATOM 1388 N N . GLU A 1 179 ? 15.978 6.292 -31.997 1.00 89.19 179 GLU A N 1
ATOM 1389 C CA . GLU A 1 179 ? 15.938 4.935 -32.553 1.00 89.19 179 GLU A CA 1
ATOM 1390 C C . GLU A 1 179 ? 14.765 4.131 -31.981 1.00 89.19 179 GLU A C 1
ATOM 1392 O O . GLU A 1 179 ? 14.026 3.507 -32.742 1.00 89.19 179 GLU A O 1
ATOM 1397 N N . ASP A 1 180 ? 14.547 4.204 -30.663 1.00 90.94 180 ASP A N 1
ATOM 1398 C CA . ASP A 1 18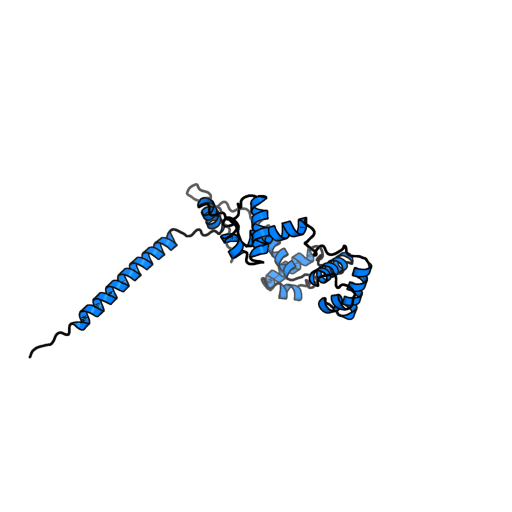0 ? 13.410 3.555 -30.004 1.00 90.94 180 ASP A CA 1
ATOM 1399 C C . ASP A 1 180 ? 12.076 4.114 -30.528 1.00 90.94 180 ASP A C 1
ATOM 1401 O O . ASP A 1 180 ? 11.128 3.364 -30.774 1.00 90.94 180 ASP A O 1
ATOM 1405 N N . GLU A 1 181 ? 12.000 5.436 -30.713 1.00 92.56 181 GLU A N 1
ATOM 1406 C CA . GLU A 1 181 ? 10.829 6.120 -31.267 1.00 92.56 181 GLU A CA 1
ATOM 1407 C C . GLU A 1 181 ? 10.548 5.688 -32.710 1.00 92.56 181 GLU A C 1
ATOM 1409 O O . GLU A 1 181 ? 9.415 5.324 -33.037 1.00 92.56 181 GLU A O 1
ATOM 1414 N N . ALA A 1 182 ? 11.572 5.673 -33.569 1.00 92.19 182 ALA A N 1
ATOM 1415 C CA . ALA A 1 182 ? 11.439 5.231 -34.953 1.00 92.19 182 ALA A CA 1
ATOM 1416 C C . ALA A 1 182 ? 10.972 3.769 -35.031 1.00 92.19 182 ALA A C 1
ATOM 1418 O O . ALA A 1 182 ? 10.006 3.466 -35.736 1.00 92.19 182 ALA A O 1
ATOM 1419 N N . ALA A 1 183 ? 11.588 2.882 -34.245 1.00 93.06 183 ALA A N 1
ATOM 1420 C CA . ALA A 1 183 ? 11.230 1.470 -34.188 1.00 93.06 183 ALA A CA 1
ATOM 1421 C C . ALA A 1 183 ? 9.799 1.247 -33.671 1.00 93.06 183 ALA A C 1
ATOM 1423 O O . ALA A 1 183 ? 9.072 0.398 -34.194 1.00 93.06 183 ALA A O 1
ATOM 1424 N N . LEU A 1 184 ? 9.359 2.031 -32.680 1.00 94.44 184 LEU A N 1
ATOM 1425 C CA . LEU A 1 184 ? 7.988 1.982 -32.177 1.00 94.44 184 LEU A CA 1
ATOM 1426 C C . LEU A 1 184 ? 6.986 2.413 -33.253 1.00 94.44 184 LEU A C 1
ATOM 1428 O O . LEU A 1 184 ? 5.973 1.742 -33.439 1.00 94.44 184 LEU A O 1
ATOM 1432 N N . LEU A 1 185 ? 7.249 3.510 -33.967 1.00 93.81 185 LEU A N 1
ATOM 1433 C CA . LEU A 1 185 ? 6.345 4.015 -35.004 1.00 93.81 185 LEU A CA 1
ATOM 1434 C C . LEU A 1 185 ? 6.263 3.071 -36.210 1.00 93.81 185 LEU A C 1
ATOM 1436 O O . LEU A 1 185 ? 5.165 2.815 -36.711 1.00 93.81 185 LEU A O 1
ATOM 1440 N N . GLU A 1 186 ? 7.390 2.511 -36.651 1.00 93.75 186 GLU A N 1
ATOM 1441 C CA . GLU A 1 186 ? 7.406 1.487 -37.701 1.00 93.75 186 GLU A CA 1
ATOM 1442 C C . GLU A 1 186 ? 6.684 0.213 -37.259 1.00 93.75 186 GLU A C 1
ATOM 1444 O O . GLU A 1 186 ? 5.856 -0.320 -38.004 1.00 93.75 186 GLU A O 1
ATOM 1449 N N . GLY A 1 187 ? 6.922 -0.230 -36.024 1.00 93.00 187 GLY A N 1
ATOM 1450 C CA . GLY A 1 187 ? 6.229 -1.365 -35.430 1.00 93.00 187 GLY A CA 1
ATOM 1451 C C . GLY A 1 187 ? 4.720 -1.152 -35.366 1.00 93.00 187 GLY A C 1
ATOM 1452 O O . GLY A 1 187 ? 3.962 -2.036 -35.762 1.00 93.00 187 GLY A O 1
ATOM 1453 N N . VAL A 1 188 ? 4.265 0.035 -34.955 1.00 94.81 188 VAL A N 1
ATOM 1454 C CA . VAL A 1 188 ? 2.835 0.374 -34.941 1.00 94.81 188 VAL A CA 1
ATOM 1455 C C . VAL A 1 188 ? 2.250 0.401 -36.353 1.00 94.81 188 VAL A C 1
ATOM 1457 O O . VAL A 1 188 ? 1.129 -0.061 -36.569 1.00 94.81 188 VAL A O 1
ATOM 1460 N N . LYS A 1 189 ? 3.002 0.886 -37.344 1.00 92.75 189 LYS A N 1
ATOM 1461 C CA . LYS A 1 189 ? 2.574 0.869 -38.749 1.00 92.75 189 LYS A CA 1
ATOM 1462 C C . LYS A 1 189 ? 2.429 -0.558 -39.293 1.00 92.75 189 LYS A C 1
ATOM 1464 O O . LYS A 1 189 ? 1.514 -0.811 -40.073 1.00 92.75 189 LYS A O 1
ATOM 1469 N N . ALA A 1 190 ? 3.308 -1.477 -38.892 1.00 92.94 190 ALA A N 1
ATOM 1470 C CA . ALA A 1 190 ? 3.320 -2.861 -39.369 1.00 92.94 190 ALA A CA 1
ATOM 1471 C C . ALA A 1 190 ? 2.355 -3.789 -38.608 1.00 92.94 190 ALA A C 1
ATOM 1473 O O . ALA A 1 190 ? 1.753 -4.682 -39.204 1.00 92.94 190 ALA A O 1
ATOM 1474 N N . HIS A 1 191 ? 2.209 -3.594 -37.297 1.00 92.06 191 HIS A N 1
ATOM 1475 C CA . HIS A 1 191 ? 1.518 -4.516 -36.386 1.00 92.06 191 HIS A CA 1
ATOM 1476 C C . HIS A 1 191 ? 0.340 -3.872 -35.633 1.00 92.06 191 HIS A C 1
ATOM 1478 O O . HIS A 1 191 ? -0.303 -4.517 -34.805 1.00 92.06 191 HIS A O 1
ATOM 1484 N N . GLY A 1 192 ? 0.012 -2.610 -35.915 1.00 92.75 192 GLY A N 1
ATOM 1485 C CA . GLY A 1 192 ? -1.069 -1.893 -35.246 1.00 92.75 192 GLY A CA 1
ATOM 1486 C C . GLY A 1 192 ? -0.743 -1.597 -33.780 1.00 92.75 192 GLY A C 1
ATOM 1487 O O . GLY A 1 192 ? 0.346 -1.154 -33.445 1.00 92.75 192 GLY A O 1
ATOM 1488 N N . ARG A 1 193 ? -1.702 -1.816 -32.875 1.00 92.44 193 ARG A N 1
ATOM 1489 C CA . ARG A 1 193 ? -1.532 -1.562 -31.428 1.00 92.44 193 ARG A CA 1
ATOM 1490 C C . ARG A 1 193 ? -1.169 -2.819 -30.632 1.00 92.44 193 ARG A C 1
ATOM 1492 O O . ARG A 1 193 ? -1.396 -2.867 -29.423 1.00 92.44 193 ARG A O 1
ATOM 1499 N N . ASP A 1 194 ? -0.628 -3.833 -31.301 1.00 93.19 194 ASP A N 1
ATOM 1500 C CA . ASP A 1 194 ? -0.107 -5.032 -30.648 1.00 93.19 194 ASP A CA 1
ATOM 1501 C C . ASP A 1 194 ? 1.319 -4.784 -30.132 1.00 93.19 194 ASP A C 1
ATOM 1503 O O . ASP A 1 194 ? 2.325 -5.138 -30.750 1.00 93.19 194 ASP A O 1
ATOM 1507 N N . PHE A 1 195 ? 1.395 -4.121 -28.979 1.00 92.06 195 PHE A N 1
ATOM 1508 C CA . PHE A 1 195 ? 2.661 -3.739 -28.357 1.00 92.06 195 PHE A CA 1
ATOM 1509 C C . PHE A 1 195 ? 3.492 -4.936 -27.880 1.00 92.06 195 PHE A C 1
ATOM 1511 O O . PHE A 1 195 ? 4.702 -4.789 -27.721 1.00 92.06 195 PHE A O 1
ATOM 1518 N N . ALA A 1 196 ? 2.883 -6.108 -27.675 1.00 91.38 196 ALA A N 1
ATOM 1519 C CA . ALA A 1 196 ? 3.620 -7.326 -27.355 1.00 91.38 196 ALA A CA 1
ATOM 1520 C C . ALA A 1 196 ? 4.424 -7.789 -28.579 1.00 91.38 196 ALA A C 1
ATOM 1522 O O . ALA A 1 196 ? 5.643 -7.939 -28.496 1.00 91.38 196 ALA A O 1
ATOM 1523 N N . THR A 1 197 ? 3.769 -7.880 -29.741 1.00 91.31 197 THR A N 1
ATOM 1524 C CA . THR A 1 197 ? 4.433 -8.226 -31.006 1.00 91.31 197 THR A CA 1
ATOM 1525 C C . THR A 1 197 ? 5.491 -7.192 -31.403 1.00 91.31 197 THR A C 1
ATOM 1527 O O . THR A 1 197 ? 6.582 -7.561 -31.837 1.00 91.31 197 THR A O 1
ATOM 1530 N N . ILE A 1 198 ? 5.210 -5.897 -31.224 1.00 92.94 198 ILE A N 1
ATOM 1531 C CA . ILE A 1 198 ? 6.168 -4.816 -31.523 1.00 92.94 198 ILE A CA 1
ATOM 1532 C C . ILE A 1 198 ? 7.412 -4.925 -30.639 1.00 92.94 198 ILE A C 1
ATOM 1534 O O . ILE A 1 198 ? 8.533 -4.827 -31.132 1.00 92.94 198 ILE A O 1
ATOM 1538 N N . ARG A 1 199 ? 7.233 -5.173 -29.338 1.00 91.31 199 ARG A N 1
ATOM 1539 C CA . ARG A 1 199 ? 8.346 -5.346 -28.400 1.00 91.31 199 ARG A CA 1
ATOM 1540 C C . ARG A 1 199 ? 9.298 -6.456 -28.846 1.00 91.31 199 ARG A C 1
ATOM 1542 O O . ARG A 1 199 ? 10.513 -6.277 -28.793 1.00 91.31 199 ARG A O 1
ATOM 1549 N N . GLU A 1 200 ? 8.743 -7.588 -29.268 1.00 89.94 200 GLU A N 1
ATOM 1550 C CA . GLU A 1 200 ? 9.515 -8.762 -29.678 1.00 89.94 200 GLU A CA 1
ATOM 1551 C C . GLU A 1 200 ? 10.198 -8.574 -31.035 1.00 89.94 200 GLU A C 1
ATOM 1553 O O . GLU A 1 200 ? 11.342 -8.990 -31.207 1.00 89.94 200 GLU A O 1
ATOM 1558 N N . LYS A 1 201 ? 9.515 -7.949 -32.001 1.00 88.69 201 LYS A N 1
ATOM 1559 C CA . LYS A 1 201 ? 9.969 -7.909 -33.400 1.00 88.69 201 LYS A CA 1
ATOM 1560 C C . LYS A 1 201 ? 10.703 -6.632 -33.800 1.00 88.69 201 LYS A C 1
ATOM 1562 O O . LYS A 1 201 ? 11.442 -6.661 -34.778 1.00 88.69 201 LYS A O 1
ATOM 1567 N N . CYS A 1 202 ? 10.533 -5.533 -33.068 1.00 85.75 202 CYS A N 1
ATOM 1568 C CA . CYS A 1 202 ? 11.043 -4.213 -33.454 1.00 85.75 202 CYS A CA 1
ATOM 1569 C C . CYS A 1 202 ? 12.212 -3.740 -32.577 1.00 85.75 202 CYS A C 1
ATOM 1571 O O . CYS A 1 202 ? 12.362 -2.548 -32.361 1.00 85.75 202 CYS A O 1
ATOM 1573 N N . ASN A 1 203 ? 13.039 -4.655 -32.058 1.00 84.50 203 ASN A N 1
ATOM 1574 C CA . ASN A 1 203 ? 14.233 -4.326 -31.260 1.00 84.50 203 ASN A CA 1
ATOM 1575 C C . ASN A 1 203 ? 13.955 -3.472 -29.999 1.00 84.50 203 ASN A C 1
ATOM 1577 O O . ASN A 1 203 ? 14.799 -2.706 -29.550 1.00 84.50 203 ASN A O 1
ATOM 1581 N N . LEU A 1 204 ? 12.772 -3.631 -29.398 1.00 85.56 204 LEU A N 1
ATOM 1582 C CA . LEU A 1 204 ? 12.343 -2.907 -28.193 1.00 85.56 204 LEU A CA 1
ATOM 1583 C C . LEU A 1 204 ? 12.250 -3.841 -26.974 1.00 85.56 204 LEU A C 1
ATOM 1585 O O . LEU A 1 204 ? 11.467 -3.615 -26.054 1.00 85.56 204 LEU A O 1
ATOM 1589 N N . ALA A 1 205 ? 13.041 -4.919 -26.947 1.00 82.06 205 ALA A N 1
ATOM 1590 C CA . ALA A 1 205 ? 12.979 -5.950 -25.903 1.00 82.06 205 ALA A CA 1
ATOM 1591 C C . ALA A 1 205 ? 13.359 -5.427 -24.503 1.00 82.06 205 ALA A C 1
ATOM 1593 O O . ALA A 1 205 ? 12.858 -5.929 -23.488 1.00 82.06 205 ALA A O 1
ATOM 1594 N N . ASN A 1 206 ? 14.201 -4.389 -24.464 1.00 81.31 206 ASN A N 1
ATOM 1595 C CA . ASN A 1 206 ? 14.576 -3.623 -23.273 1.00 81.31 206 ASN A CA 1
ATOM 1596 C C . ASN A 1 206 ? 13.421 -2.763 -22.720 1.00 81.31 206 ASN A C 1
ATOM 1598 O O . ASN A 1 206 ? 13.500 -2.303 -21.578 1.00 81.31 206 ASN A O 1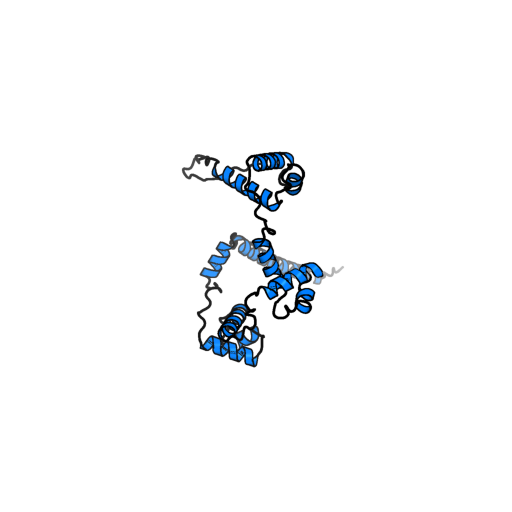
ATOM 1602 N N . ARG A 1 207 ? 12.349 -2.563 -23.499 1.00 86.06 207 ARG A N 1
ATOM 1603 C CA . ARG A 1 207 ? 11.143 -1.841 -23.093 1.00 86.06 207 ARG A CA 1
ATOM 1604 C C . ARG A 1 207 ? 10.062 -2.778 -22.585 1.00 86.06 207 ARG A C 1
ATOM 1606 O O . ARG A 1 207 ? 9.906 -3.896 -23.071 1.00 86.06 207 ARG A O 1
ATOM 1613 N N . THR A 1 208 ? 9.271 -2.327 -21.615 1.00 88.25 208 THR A N 1
ATOM 1614 C CA . THR A 1 208 ? 8.037 -3.031 -21.231 1.00 88.25 208 THR A CA 1
ATOM 1615 C C . THR A 1 208 ? 6.896 -2.667 -22.177 1.00 88.25 208 THR A C 1
ATOM 1617 O O . THR A 1 208 ? 6.833 -1.551 -22.688 1.00 88.25 208 THR A O 1
ATOM 1620 N N . GLU A 1 209 ? 5.938 -3.576 -22.371 1.00 87.62 209 GLU A N 1
ATOM 1621 C CA . GLU A 1 209 ? 4.747 -3.312 -23.196 1.00 87.62 209 GLU A CA 1
ATOM 1622 C C . GLU A 1 209 ? 3.980 -2.063 -22.718 1.00 87.62 209 GLU A C 1
ATOM 1624 O O . GLU A 1 209 ? 3.545 -1.232 -23.516 1.00 87.62 209 GLU A O 1
ATOM 1629 N N . GLY A 1 210 ? 3.866 -1.896 -21.395 1.00 87.19 210 GLY A N 1
ATOM 1630 C CA . GLY A 1 210 ? 3.247 -0.719 -20.789 1.00 87.19 210 GLY A CA 1
ATOM 1631 C C . GLY A 1 210 ? 3.975 0.581 -21.138 1.00 87.19 210 GLY A C 1
ATOM 1632 O O . GLY A 1 210 ? 3.313 1.583 -21.405 1.00 87.19 210 GLY A O 1
ATOM 1633 N N . ALA A 1 211 ? 5.311 0.560 -21.200 1.00 88.69 211 ALA A N 1
ATOM 1634 C CA . ALA A 1 211 ? 6.099 1.719 -21.610 1.00 88.69 211 ALA A CA 1
ATOM 1635 C C . ALA A 1 211 ? 5.856 2.076 -23.083 1.00 88.69 211 ALA A C 1
ATOM 1637 O O . ALA A 1 211 ? 5.647 3.249 -23.381 1.00 88.69 211 ALA A O 1
ATOM 1638 N N . LEU A 1 212 ? 5.811 1.082 -23.982 1.00 92.25 212 LEU A N 1
ATOM 1639 C CA . LEU A 1 212 ? 5.510 1.303 -25.404 1.00 92.25 212 LEU A CA 1
ATOM 1640 C C . LEU A 1 212 ? 4.128 1.942 -25.593 1.00 92.25 212 LEU A C 1
ATOM 1642 O O . LEU A 1 212 ? 3.980 2.937 -26.302 1.00 92.25 212 LEU A O 1
ATOM 1646 N N . ARG A 1 213 ? 3.118 1.391 -24.911 1.00 92.81 213 ARG A N 1
ATOM 1647 C CA . ARG A 1 213 ? 1.732 1.866 -24.982 1.00 92.81 213 ARG A CA 1
ATOM 1648 C C . ARG A 1 213 ? 1.590 3.301 -24.484 1.00 92.81 213 ARG A C 1
ATOM 1650 O O . ARG A 1 213 ? 0.913 4.106 -25.120 1.00 92.81 213 ARG A O 1
ATOM 1657 N N . GLU A 1 214 ? 2.195 3.610 -23.340 1.00 91.75 214 GLU A N 1
ATOM 1658 C CA . GLU A 1 214 ? 2.127 4.946 -22.748 1.00 91.75 214 GLU A CA 1
ATOM 1659 C C . GLU A 1 214 ? 2.871 5.974 -23.606 1.00 91.75 214 GLU A C 1
ATOM 1661 O O . GLU A 1 214 ? 2.344 7.055 -23.864 1.00 91.75 214 GLU A O 1
ATOM 1666 N N . HIS A 1 215 ? 4.046 5.624 -24.128 1.00 93.31 215 HIS A N 1
ATOM 1667 C CA . HIS A 1 215 ? 4.806 6.523 -24.989 1.00 93.31 215 HIS A CA 1
ATOM 1668 C C . HIS A 1 215 ? 4.091 6.798 -26.320 1.00 93.31 215 HIS A C 1
ATOM 1670 O O . HIS A 1 215 ? 3.931 7.955 -26.710 1.00 93.31 215 HIS A O 1
ATOM 1676 N N . PHE A 1 216 ? 3.536 5.766 -26.967 1.00 94.56 216 PHE A N 1
ATOM 1677 C CA . PHE A 1 216 ? 2.727 5.951 -28.175 1.00 94.56 216 PHE A CA 1
ATOM 1678 C C . PHE A 1 216 ? 1.486 6.822 -27.915 1.00 94.56 216 PHE A C 1
ATOM 1680 O O . PHE A 1 216 ? 1.133 7.683 -28.720 1.00 94.56 216 PHE A O 1
ATOM 1687 N N . ARG A 1 217 ? 0.840 6.666 -26.753 1.00 93.50 217 ARG A N 1
ATOM 1688 C CA . ARG A 1 217 ? -0.282 7.523 -26.344 1.00 93.50 217 ARG A CA 1
ATOM 1689 C C . ARG A 1 217 ? 0.135 8.991 -26.207 1.00 93.50 217 ARG A C 1
ATOM 1691 O O . ARG A 1 217 ? -0.644 9.869 -26.580 1.00 93.50 217 ARG A O 1
ATOM 1698 N N . GLN A 1 218 ? 1.315 9.269 -25.656 1.00 90.81 218 GLN A N 1
ATOM 1699 C CA . GLN A 1 218 ? 1.847 10.632 -25.543 1.00 90.81 218 GLN A CA 1
ATOM 1700 C C . GLN A 1 218 ? 2.126 11.229 -26.926 1.00 90.81 218 GLN A C 1
ATOM 1702 O O . GLN A 1 218 ? 1.723 12.361 -27.189 1.00 90.81 218 GLN A O 1
ATOM 1707 N N . TYR A 1 219 ? 2.703 10.442 -27.835 1.00 90.31 219 TYR A N 1
ATOM 1708 C CA . TYR A 1 219 ? 2.901 10.831 -29.230 1.00 90.31 219 TYR A CA 1
ATOM 1709 C C . TYR A 1 219 ? 1.574 11.184 -29.933 1.00 90.31 219 TYR A C 1
ATOM 1711 O O . TYR A 1 219 ? 1.447 12.253 -30.531 1.00 90.31 219 TYR A O 1
ATOM 1719 N N . GLU A 1 220 ? 0.527 10.361 -29.783 1.00 89.69 220 GLU A N 1
ATOM 1720 C CA . GLU A 1 220 ? -0.803 10.666 -30.338 1.00 89.69 220 GLU A CA 1
ATOM 1721 C C . GLU A 1 220 ? -1.399 11.967 -29.771 1.00 89.69 220 GLU A C 1
ATOM 1723 O O . GLU A 1 220 ? -2.075 12.711 -30.486 1.00 89.69 220 GLU A O 1
ATOM 1728 N N . GLN A 1 221 ? -1.171 12.256 -28.486 1.00 88.00 221 GLN A N 1
ATOM 1729 C CA . GLN A 1 221 ? -1.625 13.504 -27.867 1.00 88.00 221 GLN A CA 1
ATOM 1730 C C . GLN A 1 221 ? -0.891 14.720 -28.436 1.00 88.00 221 GLN A C 1
ATOM 1732 O O . GLN A 1 221 ? -1.533 15.736 -28.705 1.00 88.00 221 GLN A O 1
ATOM 1737 N N . GLN A 1 222 ? 0.418 14.609 -28.663 1.00 87.12 222 GLN A N 1
ATOM 1738 C CA . GLN A 1 222 ? 1.219 15.668 -29.276 1.00 87.12 222 GLN A CA 1
ATOM 1739 C C . GLN A 1 222 ? 0.781 15.942 -30.717 1.00 87.12 222 GLN A C 1
ATOM 1741 O O . GLN A 1 222 ? 0.577 17.101 -31.071 1.00 87.12 222 GLN A O 1
ATOM 1746 N N . LEU A 1 223 ? 0.533 14.901 -31.520 1.00 83.00 223 LEU A N 1
ATOM 1747 C CA . LEU A 1 223 ? 0.008 15.060 -32.881 1.00 83.00 223 LEU A CA 1
ATOM 1748 C C . LEU A 1 223 ? -1.349 15.772 -32.898 1.00 83.00 223 LEU A C 1
ATOM 1750 O O . LEU A 1 223 ? -1.551 16.705 -33.671 1.00 83.00 223 LEU A O 1
ATOM 1754 N N . ARG A 1 224 ? -2.269 15.387 -32.004 1.00 80.12 224 ARG A N 1
ATOM 1755 C CA . ARG A 1 224 ? -3.580 16.051 -31.883 1.00 80.12 224 ARG A CA 1
ATOM 1756 C C . ARG A 1 224 ? -3.471 17.509 -31.448 1.00 80.12 224 ARG A C 1
ATOM 1758 O O . ARG A 1 224 ? -4.303 18.316 -31.846 1.00 80.12 224 ARG A O 1
ATOM 1765 N N . ALA A 1 225 ? -2.493 17.837 -30.608 1.00 80.19 225 ALA A N 1
ATOM 1766 C CA . ALA A 1 225 ? -2.242 19.209 -30.179 1.00 80.19 225 ALA A CA 1
ATOM 1767 C C . ALA A 1 225 ? -1.575 20.051 -31.282 1.00 80.19 225 ALA A C 1
ATOM 1769 O O . ALA A 1 225 ? -1.797 21.259 -31.338 1.00 80.19 225 ALA A O 1
ATOM 1770 N N . ALA A 1 226 ? -0.781 19.417 -32.150 1.00 75.06 226 ALA A N 1
ATOM 1771 C CA . ALA A 1 226 ? -0.089 20.052 -33.267 1.00 75.06 226 ALA A CA 1
ATOM 1772 C C . ALA A 1 226 ? -0.970 20.237 -34.515 1.00 75.06 226 ALA A C 1
ATOM 1774 O O . ALA A 1 226 ? -0.642 21.064 -35.367 1.00 75.06 226 ALA A O 1
ATOM 1775 N N . GLU A 1 227 ? -2.089 19.513 -34.641 1.00 66.44 227 GLU A N 1
ATOM 1776 C CA . GLU A 1 227 ? -3.052 19.764 -35.714 1.00 66.44 227 GLU A CA 1
ATOM 1777 C C . GLU A 1 227 ? -3.678 21.164 -35.554 1.00 66.44 227 GLU A C 1
ATOM 1779 O O . GLU A 1 227 ? -4.370 21.431 -34.563 1.00 66.44 227 GLU A O 1
ATOM 1784 N N . PRO A 1 228 ? -3.494 22.081 -36.526 1.00 59.09 228 PRO A N 1
ATOM 1785 C CA . PRO A 1 228 ? -4.156 23.371 -36.475 1.00 59.09 228 PRO A CA 1
ATOM 1786 C C . PRO A 1 228 ? -5.665 23.141 -36.532 1.00 59.09 228 PRO A C 1
ATOM 1788 O O . PRO A 1 228 ? -6.182 22.503 -37.454 1.00 59.09 228 PRO A O 1
ATOM 1791 N N . LEU A 1 229 ? -6.384 23.676 -35.543 1.00 53.22 229 LEU A N 1
ATOM 1792 C CA . LEU A 1 229 ? -7.842 23.676 -35.523 1.00 53.22 229 LEU A CA 1
ATOM 1793 C C . LEU A 1 229 ? -8.352 24.228 -36.859 1.00 53.22 229 LEU A C 1
ATOM 1795 O O . LEU A 1 229 ? -8.256 25.430 -37.110 1.00 53.22 229 LEU A O 1
ATOM 1799 N N . LYS A 1 230 ? -8.919 23.365 -37.712 1.00 53.38 230 LYS A N 1
ATOM 1800 C CA . LYS A 1 230 ? -9.627 23.813 -38.912 1.00 53.38 230 LYS A CA 1
ATOM 1801 C C . LYS A 1 230 ? -10.798 24.679 -38.454 1.00 53.38 230 LYS A C 1
ATOM 1803 O O . LYS A 1 230 ? -11.790 24.174 -37.929 1.00 53.38 230 LYS A O 1
ATOM 1808 N N . ILE A 1 231 ? -10.672 25.994 -38.622 1.00 49.50 231 ILE A N 1
ATOM 1809 C CA . ILE A 1 231 ? -11.790 26.924 -38.487 1.00 49.50 231 ILE A CA 1
ATOM 1810 C C . ILE A 1 231 ? -12.683 26.666 -39.697 1.00 49.50 231 ILE A C 1
ATOM 1812 O O . ILE A 1 231 ? -12.489 27.240 -40.761 1.00 49.50 231 ILE A O 1
ATOM 1816 N N . THR A 1 232 ? -13.644 25.759 -39.565 1.00 49.56 232 THR A N 1
ATOM 1817 C CA . THR A 1 232 ? -14.728 25.679 -40.540 1.00 49.56 232 THR A CA 1
ATOM 1818 C C . THR A 1 232 ? -15.664 26.846 -40.260 1.00 49.56 232 THR A C 1
ATOM 1820 O O . THR A 1 232 ? -16.322 26.880 -39.215 1.00 49.56 232 THR A O 1
ATOM 1823 N N . GLU A 1 233 ? -15.698 27.827 -41.159 1.00 41.81 233 GLU A N 1
ATOM 1824 C CA . GLU A 1 233 ? -16.708 28.878 -41.125 1.00 41.81 233 GLU A CA 1
ATOM 1825 C C . GLU A 1 233 ? -18.093 28.243 -41.288 1.00 41.81 233 GLU A C 1
ATOM 1827 O O . GLU A 1 233 ? -18.484 27.764 -42.351 1.00 41.81 233 GLU A O 1
ATOM 1832 N N . SER A 1 234 ? -18.830 28.189 -40.181 1.00 45.09 234 SER A N 1
ATOM 1833 C CA . SER A 1 234 ? -20.245 27.845 -40.181 1.00 45.09 234 SER A CA 1
ATOM 1834 C C . SER A 1 234 ? -21.018 29.015 -40.781 1.00 45.09 234 SER A C 1
ATOM 1836 O O . SER A 1 234 ? -20.914 30.139 -40.285 1.00 45.09 234 SER A O 1
ATOM 1838 N N . LYS A 1 235 ? -21.830 28.746 -41.811 1.00 51.28 235 LYS A N 1
ATOM 1839 C CA . LYS A 1 235 ? -22.659 29.731 -42.536 1.00 51.28 235 LYS A CA 1
ATOM 1840 C C . LYS A 1 235 ? -23.666 30.510 -41.666 1.00 51.28 235 LYS A C 1
ATOM 1842 O O . LYS A 1 235 ? -24.321 31.402 -42.181 1.00 51.28 235 LYS A O 1
ATOM 1847 N N . ASN A 1 236 ? -23.751 30.233 -40.360 1.00 51.16 236 ASN A N 1
ATOM 1848 C CA . ASN A 1 236 ? -24.649 30.907 -39.414 1.00 51.16 236 ASN A CA 1
ATOM 1849 C C . ASN A 1 236 ? -23.917 31.643 -38.270 1.00 51.16 236 ASN A C 1
ATOM 1851 O O . ASN A 1 236 ? -24.455 31.772 -37.172 1.00 51.16 236 ASN A O 1
ATOM 1855 N N . GLY A 1 237 ? -22.674 32.094 -38.469 1.00 49.50 237 GLY A N 1
ATOM 1856 C CA . GLY A 1 237 ? -21.988 33.007 -37.536 1.00 49.50 237 GLY A CA 1
ATOM 1857 C C . GLY A 1 237 ? -21.583 32.420 -36.172 1.00 49.50 237 GLY A C 1
ATOM 1858 O O . GLY A 1 237 ? -20.905 33.089 -35.394 1.00 49.50 237 GLY A O 1
ATOM 1859 N N . ARG A 1 238 ? -21.917 31.158 -35.869 1.00 46.81 238 ARG A N 1
ATOM 1860 C CA . ARG A 1 238 ? -21.418 30.435 -34.687 1.00 46.81 238 ARG A CA 1
ATOM 1861 C C . ARG A 1 238 ? -20.338 29.434 -35.079 1.00 46.81 238 ARG A C 1
ATOM 1863 O O . ARG A 1 238 ? -20.623 28.386 -35.655 1.00 46.81 238 ARG A O 1
ATOM 1870 N N . LYS A 1 239 ? -19.092 29.763 -34.731 1.00 39.88 239 LYS A N 1
ATOM 1871 C CA . LYS A 1 239 ? -17.924 28.881 -34.856 1.00 39.88 239 LYS A CA 1
ATOM 1872 C C . LYS A 1 239 ? -18.105 27.679 -33.919 1.00 39.88 239 LYS A C 1
ATOM 1874 O O . LYS A 1 239 ? -18.141 27.858 -32.706 1.00 39.88 239 LYS A O 1
ATOM 1879 N N . VAL A 1 240 ? -18.203 26.466 -34.464 1.00 53.78 240 VAL A N 1
ATOM 1880 C CA . VAL A 1 240 ? -18.215 25.218 -33.681 1.00 53.78 240 VAL A CA 1
ATOM 1881 C C . VAL A 1 240 ? -16.985 24.404 -34.061 1.00 53.78 240 VAL A C 1
ATOM 1883 O O . VAL A 1 240 ? -16.757 24.135 -35.237 1.00 53.78 240 VAL A O 1
ATOM 1886 N N . LYS A 1 241 ? -16.178 24.033 -33.062 1.00 41.12 241 LYS A N 1
ATOM 1887 C CA . LYS A 1 241 ? -14.997 23.178 -33.228 1.00 41.12 241 LYS A CA 1
ATOM 1888 C C . LYS A 1 241 ? -15.442 21.717 -33.170 1.00 41.12 241 LYS A C 1
ATOM 1890 O O . LYS A 1 241 ? -16.056 21.321 -32.183 1.00 41.12 241 LYS A O 1
ATOM 1895 N N . THR A 1 242 ? -15.121 20.914 -34.182 1.00 44.88 242 THR A N 1
ATOM 1896 C CA . THR A 1 242 ? -15.264 19.451 -34.104 1.00 44.88 242 THR A CA 1
ATOM 1897 C C . THR A 1 242 ? -13.957 18.765 -34.510 1.00 44.88 242 THR A C 1
ATOM 1899 O O . THR A 1 242 ? -13.331 19.198 -35.477 1.00 44.88 242 THR A O 1
ATOM 1902 N N . PRO A 1 243 ? -13.505 17.741 -33.761 1.00 40.41 243 PRO A N 1
ATOM 1903 C CA . PRO A 1 243 ? -12.297 16.995 -34.095 1.00 40.41 243 PRO A CA 1
ATOM 1904 C C . PRO A 1 243 ? -12.518 16.077 -35.306 1.00 40.41 243 PRO A C 1
ATOM 1906 O O . PRO A 1 243 ? -13.575 15.456 -35.454 1.00 40.41 243 PRO A O 1
ATOM 1909 N N . SER A 1 244 ? -11.495 15.997 -36.159 1.00 46.31 244 SER A N 1
ATOM 1910 C CA . SER A 1 244 ? -11.458 15.156 -37.357 1.00 46.31 244 SER A CA 1
ATOM 1911 C C . SER A 1 244 ? -11.429 13.672 -36.975 1.00 46.31 244 SER A C 1
ATOM 1913 O O . SER A 1 244 ? -10.608 13.251 -36.162 1.00 46.31 244 SER A O 1
ATOM 1915 N N . LYS A 1 245 ? -12.333 12.865 -37.542 1.00 48.28 245 LYS A N 1
ATOM 1916 C CA . LYS A 1 245 ? -12.337 11.405 -37.361 1.00 48.28 245 LYS A CA 1
ATOM 1917 C C . LYS A 1 245 ? -11.350 10.779 -38.348 1.00 48.28 245 LYS A C 1
ATOM 1919 O O . LYS A 1 245 ? -11.589 10.855 -39.550 1.00 48.28 245 LYS A O 1
ATOM 1924 N N . PHE A 1 246 ? -10.293 10.137 -37.854 1.00 46.12 246 PHE A N 1
ATOM 1925 C CA . PHE A 1 246 ? -9.479 9.227 -38.666 1.00 46.12 246 PHE A CA 1
ATOM 1926 C C . PHE A 1 246 ? -10.108 7.824 -38.677 1.00 46.12 246 PHE A C 1
ATOM 1928 O O . PHE A 1 246 ? -10.590 7.356 -37.642 1.00 46.12 246 PHE A O 1
ATOM 1935 N N . ARG A 1 247 ? -10.154 7.219 -39.870 1.00 41.16 247 ARG A N 1
ATOM 1936 C CA . ARG A 1 247 ? -10.498 5.815 -40.144 1.00 41.16 247 ARG A CA 1
ATOM 1937 C C . ARG A 1 247 ? -9.236 4.968 -40.098 1.00 41.16 247 ARG A C 1
ATOM 1939 O O . ARG A 1 247 ? -8.189 5.509 -40.515 1.00 41.16 247 ARG A O 1
#

Foldseek 3Di:
DDDDDDPPVVVVVVVVVVVVVVVVVVVVVVVVVVVVDDPVDPVSVVVVCVVVVNPLPCQDDDDPLNVVLLVVLCVVPNLPLVCSCVPSVVVSDDSVRSVVVVVVVCVVVVVPLPPQDPDDPLNVVLLVVLCVVPNLPLVCSCVPSVVVSDDSVRSVVVVVVVCVVVVVPCPVQDPDDPLNVVLLVVLCVVPNLPLVCSCVPSVVVSDDSVRSNVVVVVVVVVVQVPPPQPQDPDPPPDTDTDDDDDD

Radius of gyration: 33.34 Å; chains: 1; bounding box: 104×59×68 Å

InterPro domains:
  IPR001005 SANT/Myb domain [PF00249] (61-103)
  IPR001005 SANT/Myb domain [PF00249] (175-219)
  IPR001005 SANT/Myb domain [SM00717] (58-108)
  IPR001005 SANT/Myb domain [SM00717] (115-165)
  IPR001005 SANT/Myb domain [SM00717] (172-222)
  IPR001005 SANT/Myb domain [cd00167] (61-101)
  IPR001005 SANT/Myb domain [cd00167] (175-219)
  IPR009057 Homedomain-like superfamily [SSF46689] (58-152)
  IPR009057 Homedomain-like superfamily [SSF46689] (172-219)
  IPR052450 Telomeric Repeat-Binding Domain-Containing Protein [PTHR46734] (176-217)